Protein 2CG4 (pdb70)

Radius of gyration: 20.82 Å; Cα contacts (8 Å, |Δi|>4): 529; chains: 2; bounding box: 53×53×44 Å

B-factor: mean 41.3, std 14.58, range [14.36, 86.98]

Solvent-accessible surface area: 14890 Å² total

Organism: Escherichia coli (strain K12) (NCBI:txid83333)

Foldseek 3Di:
DDADVLLLLLCVVCVVPVVPQLCVSCVVVVHDSVVSVVSVVVCVVVCNDPDDDDDDDVVVVQQQKKKKKFFAFPDLVCLVVLVVQVVPDPQWPAKDCDPDDGRIITMGTHRDVVRVVCCCVPRNVVSPRTDDMDMGIDNDDPDDDDDSD/DDDDPLLLLLCLVCVVPVPPQLVVSCVVVVHDSVVSVVSVVVCVVVVVDVDRDDDDDVVVVQQQKKKKKFFAFPDLVCLVVLVVQCVVDPQWPDWDCDDPDGRIITMGTHRDVVRVVCCVVPRNVVRPGTPDMDMDIDNDDPDDDDDSD

Sequence (298 aa):
YLIDNLDRGILEALMGNARTAYAELAKQFGVSPETIHVRVEKMKQAGIITGARIDVSPKQLGYDVGCFIGIILKSAKDYPSALAKLESLDEVTEAYYTTGHYSIFIKVMCRSIDALQHVLINKIQTIDEIQSTETLIVLQNPIMRTIKPYLIDNLDRGILEALMGNARTAYAELAKQFGVSPETIHVRVEKMKQAGIITGARIDVSPKQLGYDVGCFIGIILKSAKDYPSALAKLESLDEVTEAYYTTGHYSIFIKVMCRSIDALQHVLINKIQTIDEIQSTETLIVLQNPIMRTIKP

Nearest PDB structures (foldseek):
  2cg4-assembly1_A  TM=1.006E+00  e=1.762E-28  Escherichia coli
  2w25-assembly1_B  TM=8.935E-01  e=1.076E-11  Mycobacterium tuberculosis H37Rv
  2w29-assembly1_B  TM=8.940E-01  e=2.162E-11  Mycobacterium tuberculosis H37Rv
  2vc1-assembly1_B  TM=8.934E-01  e=3.593E-11  Mycobacterium tuberculosis H37Rv
  2qz8-assembly1_B-2  TM=8.347E-01  e=1.905E-11  Mycobacterium tuberculosis H37Rv

GO terms:
  GO:0005515 protein binding (F,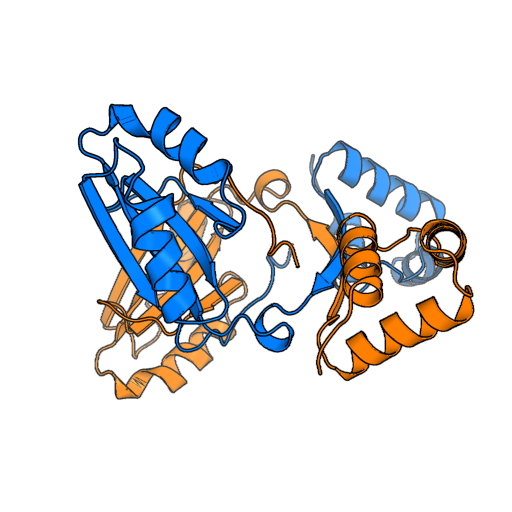 IPI)
  GO:0003700 DNA-binding transcription factor activity (F, IDA)
  GO:0043200 response to amino acid (P, IDA)
  GO:0045892 negative regulation of DNA-templated transcription (P, IDA)
  GO:0045893 positive regulation of DNA-templated transcription (P, IDA)
  GO:0042802 identical protein binding (F, IDA)

CATH classification: 1.10.10.10 (+1 more: 3.30.70.920)

Structure (mmCIF, N/CA/C/O backbone):
data_2CG4
#
_entry.id   2CG4
#
_cell.length_a   103.117
_cell.length_b   103.117
_cell.length_c   52.401
_cell.angle_alpha   90.00
_cell.angle_beta   90.00
_cell.angle_gamma   90.00
#
_symmetry.space_group_name_H-M   'P 4'
#
loop_
_entity.id
_entity.type
_entity.pdbx_description
1 polymer 'REGULATORY PROTEIN ASNC'
2 non-polymer ASPARAGINE
3 non-polymer 'MAGNESIUM ION'
4 water water
#
loop_
_atom_site.group_PDB
_atom_site.id
_atom_site.type_symbol
_atom_site.label_atom_id
_atom_site.label_alt_id
_atom_site.label_comp_id
_atom_site.label_asym_id
_atom_site.label_entity_id
_atom_site.label_seq_id
_atom_site.pdbx_PDB_ins_code
_atom_site.Cartn_x
_atom_site.Cartn_y
_atom_site.Cartn_z
_atom_site.occupancy
_atom_site.B_iso_or_equiv
_atom_site.auth_seq_id
_atom_site.auth_comp_id
_atom_site.auth_asym_id
_atom_site.auth_atom_id
_atom_site.pdbx_PDB_model_num
ATOM 1 N N . TYR A 1 4 ? 41.113 10.348 -2.514 1.00 78.90 4 TYR A N 1
ATOM 2 C CA . TYR A 1 4 ? 41.924 11.293 -1.695 1.00 78.77 4 TYR A CA 1
ATOM 3 C C . TYR A 1 4 ? 41.597 11.159 -0.209 1.00 78.16 4 TYR A C 1
ATOM 4 O O . TYR A 1 4 ? 40.449 11.339 0.203 1.00 78.01 4 TYR A O 1
ATOM 13 N N . LEU A 1 5 ? 42.613 10.840 0.589 1.00 77.43 5 LEU A N 1
ATOM 14 C CA . LEU A 1 5 ? 42.448 10.690 2.035 1.00 76.32 5 LEU A CA 1
ATOM 15 C C . LEU A 1 5 ? 42.688 12.014 2.763 1.00 75.19 5 LEU A C 1
ATOM 16 O O . LEU A 1 5 ? 43.182 12.973 2.174 1.00 75.64 5 LEU A O 1
ATOM 18 N N . ILE A 1 6 ? 42.343 12.059 4.047 1.00 73.86 6 ILE A N 1
ATOM 19 C CA . ILE A 1 6 ? 42.060 13.323 4.721 1.00 72.03 6 ILE A CA 1
ATOM 20 C C . ILE A 1 6 ? 42.609 13.361 6.151 1.00 71.13 6 ILE A C 1
ATOM 21 O O . ILE A 1 6 ? 42.186 12.591 7.013 1.00 70.84 6 ILE A O 1
ATOM 26 N N . ASP A 1 7 ? 43.563 14.259 6.386 1.00 70.24 7 ASP A N 1
ATOM 27 C CA . ASP A 1 7 ? 44.129 14.472 7.717 1.00 69.38 7 ASP A CA 1
ATOM 28 C C . ASP A 1 7 ? 43.066 15.036 8.652 1.00 68.22 7 ASP A C 1
ATOM 29 O O . ASP A 1 7 ? 41.960 15.347 8.220 1.00 68.00 7 ASP A O 1
ATOM 34 N N . ASN A 1 8 ? 43.402 15.180 9.929 1.00 66.69 8 ASN A N 1
ATOM 35 C CA . ASN A 1 8 ? 42.621 16.043 10.809 1.00 65.98 8 ASN A CA 1
ATOM 36 C C . ASN A 1 8 ? 42.907 17.529 10.587 1.00 64.62 8 ASN A C 1
ATOM 37 O O . ASN A 1 8 ? 42.179 18.392 11.083 1.00 65.00 8 ASN A O 1
ATOM 42 N N . LEU A 1 9 ? 43.962 17.823 9.834 1.00 62.38 9 LEU A N 1
ATOM 43 C CA . LEU A 1 9 ? 44.181 19.179 9.341 1.00 60.63 9 LEU A CA 1
ATOM 44 C C . LEU A 1 9 ? 43.141 19.532 8.287 1.00 59.44 9 LEU A C 1
ATOM 45 O O . LEU A 1 9 ? 42.569 20.620 8.303 1.00 59.09 9 LEU A O 1
ATOM 50 N N . ASP A 1 10 ? 42.914 18.600 7.368 1.00 58.07 10 ASP A N 1
ATOM 51 C CA . ASP A 1 10 ? 41.905 18.745 6.333 1.00 56.64 10 ASP A CA 1
ATOM 52 C C . ASP A 1 10 ? 40.505 18.957 6.913 1.00 55.88 10 ASP A C 1
ATOM 53 O O . ASP A 1 10 ? 39.766 19.828 6.462 1.00 55.25 10 ASP A O 1
ATOM 58 N N . ARG A 1 11 ? 40.153 18.162 7.918 1.00 55.22 11 ARG A N 1
ATOM 59 C CA . ARG A 1 11 ? 38.867 18.290 8.592 1.00 54.67 11 ARG A CA 1
ATOM 60 C C . ARG A 1 11 ? 38.736 19.630 9.305 1.00 54.15 11 ARG A C 1
ATOM 61 O O . ARG A 1 11 ? 37.679 20.263 9.265 1.00 55.25 11 ARG A O 1
ATOM 69 N N . GLY A 1 12 ? 39.808 20.057 9.963 1.00 53.08 12 GLY A N 1
ATOM 70 C CA . GLY A 1 12 ? 39.810 21.327 10.679 1.00 51.01 12 GLY A CA 1
ATOM 71 C C . GLY A 1 12 ? 39.575 22.497 9.745 1.00 49.41 12 GLY A C 1
ATOM 72 O O . GLY A 1 12 ? 38.839 23.432 10.070 1.00 50.06 12 GLY A O 1
ATOM 73 N N . ILE A 1 13 ? 40.203 22.441 8.579 1.00 48.19 13 ILE A N 1
ATOM 74 C CA . ILE A 1 13 ? 40.021 23.460 7.552 1.00 47.09 13 ILE A CA 1
ATOM 75 C C . ILE A 1 13 ? 38.585 23.473 7.045 1.00 46.72 13 ILE A C 1
ATOM 76 O O . ILE A 1 13 ? 37.986 24.540 6.899 1.00 46.68 13 ILE A O 1
ATOM 81 N N . LEU A 1 14 ? 38.038 22.284 6.795 1.00 46.36 14 LEU A N 1
ATOM 82 C CA . LEU A 1 14 ? 36.693 22.144 6.240 1.00 45.81 14 LEU A CA 1
ATOM 83 C C . LEU A 1 14 ? 35.617 22.654 7.196 1.00 45.32 14 LEU A C 1
ATOM 84 O O . LEU A 1 14 ? 34.747 23.412 6.796 1.00 44.88 14 LEU A O 1
ATOM 89 N N . GLU A 1 15 ? 35.684 22.249 8.459 1.00 46.29 15 GLU A N 1
ATOM 90 C CA . GLU A 1 15 ? 34.795 22.804 9.475 1.00 47.75 15 GLU A CA 1
ATOM 91 C C . GLU A 1 15 ? 34.829 24.338 9.495 1.00 48.09 15 GLU A C 1
ATOM 92 O O . GLU A 1 15 ? 33.787 24.997 9.419 1.00 48.84 15 GLU A O 1
ATOM 98 N N . ALA A 1 16 ? 36.031 24.898 9.592 1.00 47.30 16 ALA A N 1
ATOM 99 C CA . ALA A 1 16 ? 36.222 26.341 9.503 1.00 46.30 16 ALA A CA 1
ATOM 100 C C . ALA A 1 16 ? 35.559 26.990 8.279 1.00 46.04 16 ALA A C 1
ATOM 101 O O . ALA A 1 16 ? 34.793 27.943 8.434 1.00 46.59 16 ALA A O 1
ATOM 103 N N . LEU A 1 17 ? 35.860 26.490 7.078 1.00 44.51 17 LEU A N 1
ATOM 104 C CA . LEU A 1 17 ? 35.448 27.161 5.837 1.00 44.39 17 LEU A CA 1
ATOM 105 C C . LEU A 1 17 ? 34.030 26.775 5.435 1.00 45.37 17 LEU A C 1
ATOM 106 O O . LEU A 1 17 ? 33.461 27.321 4.478 1.00 44.99 17 LEU A O 1
ATOM 111 N N . MET A 1 18 ? 33.464 25.815 6.156 1.00 45.37 18 MET A N 1
ATOM 112 C CA . MET A 1 18 ? 32.104 25.401 5.894 1.00 46.18 18 MET A CA 1
ATOM 113 C C . MET A 1 18 ? 31.139 26.317 6.632 1.00 46.59 18 MET A C 1
ATOM 114 O O . MET A 1 18 ? 30.010 26.524 6.190 1.00 45.88 18 MET A O 1
ATOM 119 N N . GLY A 1 19 ? 31.610 26.878 7.746 1.00 48.01 19 GLY A N 1
ATOM 120 C CA . GLY A 1 19 ? 30.855 27.860 8.520 1.00 49.08 19 GLY A CA 1
ATOM 121 C C . GLY A 1 19 ? 31.040 29.281 8.015 1.00 50.40 19 GLY A C 1
ATOM 122 O O . GLY A 1 19 ? 30.139 30.114 8.141 1.00 51.35 19 GLY A O 1
ATOM 123 N N . ASN A 1 20 ? 32.206 29.562 7.440 1.00 50.70 20 ASN A N 1
ATOM 124 C CA . ASN A 1 20 ? 32.464 30.854 6.809 1.00 51.18 20 ASN A CA 1
ATOM 125 C C . ASN A 1 20 ? 33.589 30.741 5.784 1.00 51.78 20 ASN A C 1
ATOM 126 O O . ASN A 1 20 ? 34.740 30.477 6.139 1.00 51.94 20 ASN A O 1
ATOM 131 N N . ALA A 1 21 ? 33.246 30.939 4.515 1.00 52.18 21 ALA A N 1
ATOM 132 C CA . ALA A 1 21 ? 34.206 30.841 3.425 1.00 53.34 21 ALA A CA 1
ATOM 133 C C . ALA A 1 21 ? 35.316 31.883 3.542 1.00 54.95 21 ALA A C 1
ATOM 134 O O . ALA A 1 21 ? 36.371 31.747 2.921 1.00 55.49 21 ALA A O 1
ATOM 136 N N . ARG A 1 22 ? 35.074 32.920 4.338 1.00 56.54 22 ARG A N 1
ATOM 137 C CA . ARG A 1 22 ? 35.922 34.106 4.334 1.00 57.58 22 ARG A CA 1
ATOM 138 C C . ARG A 1 22 ? 36.833 34.183 5.556 1.00 58.27 22 ARG A C 1
ATOM 139 O O . ARG A 1 22 ? 37.605 35.132 5.703 1.00 58.70 22 ARG A O 1
ATOM 147 N N . THR A 1 23 ? 36.745 33.186 6.430 1.00 58.70 23 THR A N 1
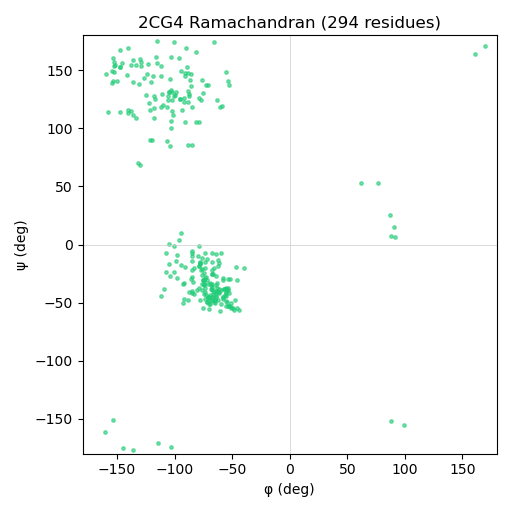ATOM 148 C CA . THR A 1 23 ? 37.715 33.037 7.507 1.00 60.24 23 THR A CA 1
ATOM 149 C C . THR A 1 23 ? 39.128 32.899 6.933 1.00 60.12 23 THR A C 1
ATOM 150 O O . THR A 1 23 ? 39.407 31.969 6.182 1.00 59.83 23 THR A O 1
ATOM 154 N N . ALA A 1 24 ? 40.006 33.839 7.280 1.00 60.73 24 ALA A N 1
ATOM 155 C CA . ALA A 1 24 ? 41.278 34.030 6.574 1.00 61.08 24 ALA A CA 1
ATOM 156 C C . ALA A 1 24 ? 42.281 32.906 6.840 1.00 61.54 24 ALA A C 1
ATOM 157 O O . ALA A 1 24 ? 42.442 32.459 7.981 1.00 60.79 24 ALA A O 1
ATOM 159 N N . TYR A 1 25 ? 42.959 32.469 5.778 1.00 62.28 25 TYR A N 1
ATOM 160 C CA . TYR A 1 25 ? 43.923 31.366 5.855 1.00 63.32 25 TYR A CA 1
ATOM 161 C C . TYR A 1 25 ? 44.973 31.599 6.933 1.00 64.55 25 TYR A C 1
ATOM 162 O O . TYR A 1 25 ? 45.502 30.647 7.511 1.00 64.61 25 TYR A O 1
ATOM 171 N N . ALA A 1 26 ? 45.269 32.871 7.192 1.00 66.57 26 ALA A N 1
ATOM 172 C CA . ALA A 1 26 ? 46.302 33.256 8.146 1.00 68.40 26 ALA A CA 1
ATOM 173 C C . ALA A 1 26 ? 45.815 33.134 9.586 1.00 70.19 26 ALA A C 1
ATOM 174 O O . ALA A 1 26 ? 46.620 33.119 10.519 1.00 70.47 26 ALA A O 1
ATOM 176 N N . GLU A 1 27 ? 44.497 33.046 9.760 1.00 72.35 27 GLU A N 1
ATOM 177 C CA . GLU A 1 27 ? 43.901 32.789 11.075 1.00 74.36 27 GLU A CA 1
ATOM 178 C C . GLU A 1 27 ? 43.867 31.292 11.397 1.00 74.79 27 GLU A C 1
ATOM 179 O O . GLU A 1 27 ? 43.973 30.890 12.559 1.00 74.85 27 GLU A O 1
ATOM 185 N N . LEU A 1 28 ? 43.714 30.474 10.362 1.00 75.57 28 LEU A N 1
ATOM 186 C CA . LEU A 1 28 ? 43.694 29.024 10.527 1.00 76.39 28 LEU A CA 1
ATOM 187 C C . LEU A 1 28 ? 45.107 28.474 10.750 1.00 77.04 28 LEU A C 1
ATOM 188 O O . LEU A 1 28 ? 45.303 27.505 11.494 1.00 76.60 28 LEU A O 1
ATOM 193 N N . ALA A 1 29 ? 46.085 29.106 10.104 1.00 77.81 29 ALA A N 1
ATOM 194 C CA . ALA A 1 29 ? 47.498 28.829 10.354 1.00 78.30 29 ALA A CA 1
ATOM 195 C C . ALA A 1 29 ? 47.846 29.002 11.829 1.00 78.64 29 ALA A C 1
ATOM 196 O O . ALA A 1 29 ? 48.401 28.097 12.453 1.00 78.78 29 ALA A O 1
ATOM 198 N N . LYS A 1 30 ? 47.510 30.166 12.379 1.00 79.21 30 LYS A N 1
ATOM 199 C CA . LYS A 1 30 ? 47.650 30.414 13.810 1.00 80.11 30 LYS A CA 1
ATOM 200 C C . LYS A 1 30 ? 46.937 29.345 14.638 1.00 80.11 30 LYS A C 1
ATOM 201 O O . LYS A 1 30 ? 47.428 28.932 15.689 1.00 80.13 30 LYS A O 1
ATOM 207 N N . GLN A 1 31 ? 45.783 28.895 14.153 1.00 80.11 31 GLN A N 1
ATOM 208 C CA . GLN A 1 31 ? 44.900 28.033 14.935 1.00 79.88 31 GLN A CA 1
ATOM 209 C C . GLN A 1 31 ? 45.358 26.574 14.951 1.00 79.29 31 GLN A C 1
ATOM 210 O O . GLN A 1 31 ? 45.242 25.891 15.969 1.00 79.11 31 GLN A O 1
ATOM 216 N N . PHE A 1 32 ? 45.877 26.097 13.824 1.00 79.08 32 PHE A N 1
ATOM 217 C CA . PHE A 1 32 ? 46.304 24.702 13.715 1.00 78.61 32 PHE A CA 1
ATOM 218 C C . PHE A 1 32 ? 47.819 24.538 13.855 1.00 77.60 32 PHE A C 1
ATOM 219 O O . PHE A 1 32 ? 48.335 23.420 13.814 1.00 77.58 32 PHE A O 1
ATOM 227 N N . GLY A 1 33 ? 48.523 25.654 14.026 1.00 76.05 33 GLY A N 1
ATOM 228 C CA . GLY A 1 33 ? 49.977 25.635 14.122 1.00 73.98 33 GLY A CA 1
ATOM 229 C C . GLY A 1 33 ? 50.620 25.096 12.859 1.00 72.65 33 GLY A C 1
ATOM 230 O O . GLY A 1 33 ? 51.425 24.167 12.912 1.00 72.82 33 GLY A O 1
ATOM 231 N N . VAL A 1 34 ? 50.246 25.674 11.720 1.00 70.93 34 VAL A N 1
ATOM 232 C CA . VAL A 1 34 ? 50.931 25.431 10.455 1.00 68.91 34 VAL A CA 1
ATOM 233 C C . VAL A 1 34 ? 51.115 26.755 9.729 1.00 67.74 34 VAL A C 1
ATOM 234 O O . VAL A 1 34 ? 50.767 27.806 10.257 1.00 67.20 34 VAL A O 1
ATOM 236 N N . SER A 1 35 ? 51.663 26.706 8.519 1.00 66.82 35 SER A N 1
ATOM 237 C CA . SER A 1 35 ? 51.902 27.918 7.741 1.00 65.66 35 SER A CA 1
ATOM 238 C C . SER A 1 35 ? 50.657 28.325 6.950 1.00 65.33 35 SER A C 1
ATOM 239 O O . SER A 1 35 ? 49.887 27.469 6.521 1.00 66.05 35 SER A O 1
ATOM 242 N N . PRO A 1 36 ? 50.451 29.640 6.760 1.00 64.48 36 PRO A N 1
ATOM 243 C CA . PRO A 1 36 ? 49.440 30.120 5.818 1.00 63.34 36 PRO A CA 1
ATOM 244 C C . PRO A 1 36 ? 49.486 29.400 4.470 1.00 61.53 36 PRO A C 1
ATOM 245 O O . PRO A 1 36 ? 48.507 29.427 3.718 1.00 61.80 36 PRO A O 1
ATOM 249 N N . GLU A 1 37 ? 50.614 28.760 4.175 1.00 59.37 37 GLU A N 1
ATOM 250 C CA . GLU A 1 37 ? 50.888 28.266 2.826 1.00 57.11 37 GLU A CA 1
ATOM 251 C C . GLU A 1 37 ? 50.435 26.819 2.630 1.00 55.63 37 GLU A C 1
ATOM 252 O O . GLU A 1 37 ? 50.029 26.436 1.529 1.00 54.26 37 GLU A O 1
ATOM 258 N N . THR A 1 38 ? 50.511 26.019 3.691 1.00 54.71 38 THR A N 1
ATOM 259 C CA . THR A 1 38 ? 50.015 24.642 3.643 1.00 54.83 38 THR A CA 1
ATOM 260 C C . THR A 1 38 ? 48.491 24.637 3.592 1.00 53.97 38 THR A C 1
ATOM 261 O O . THR A 1 38 ? 47.891 23.924 2.789 1.00 53.92 38 THR A O 1
ATOM 265 N N . ILE A 1 39 ? 47.880 25.451 4.448 1.00 52.76 39 ILE A N 1
ATOM 266 C CA . ILE A 1 39 ? 46.452 25.745 4.382 1.00 50.75 39 ILE A CA 1
ATOM 267 C C . ILE A 1 39 ? 45.982 26.107 2.974 1.00 50.12 39 ILE A C 1
ATOM 268 O O . ILE A 1 39 ? 44.976 25.590 2.493 1.00 50.04 39 ILE A O 1
ATOM 273 N N . HIS A 1 40 ? 46.707 26.991 2.306 1.00 48.92 40 HIS A N 1
ATOM 274 C CA . HIS A 1 40 ? 46.382 27.296 0.921 1.00 47.82 40 HIS A CA 1
ATOM 275 C C . HIS A 1 40 ? 46.402 26.025 0.063 1.00 47.95 40 HIS A C 1
ATOM 276 O O . HIS A 1 40 ? 45.570 25.846 -0.829 1.00 47.53 40 HIS A O 1
ATOM 283 N N . VAL A 1 41 ? 47.358 25.143 0.346 1.00 48.21 41 VAL A N 1
ATOM 284 C CA . VAL A 1 41 ? 47.643 24.008 -0.529 1.00 47.86 41 VAL A CA 1
ATOM 285 C C . VAL A 1 41 ? 46.709 22.835 -0.220 1.00 47.11 41 VAL A C 1
ATOM 286 O O . VAL A 1 41 ? 46.199 22.187 -1.126 1.00 47.12 41 VAL A O 1
ATOM 290 N N . ARG A 1 42 ? 46.481 22.585 1.064 1.00 47.03 42 ARG A N 1
ATOM 291 C CA . ARG A 1 42 ? 45.452 21.653 1.509 1.00 47.42 42 ARG A CA 1
ATOM 292 C C . ARG A 1 42 ? 44.110 21.921 0.830 1.00 47.67 42 ARG A C 1
ATOM 293 O O . ARG A 1 42 ? 43.526 21.021 0.226 1.00 48.84 42 ARG A O 1
ATOM 301 N N . VAL A 1 43 ? 43.628 23.157 0.942 1.00 47.40 43 VAL A N 1
ATOM 302 C CA . VAL A 1 43 ? 42.392 23.591 0.291 1.00 47.28 43 VAL A CA 1
ATOM 303 C C . VAL A 1 43 ? 42.414 23.307 -1.215 1.00 48.41 43 VAL A C 1
ATOM 304 O O . VAL A 1 43 ? 41.404 22.893 -1.797 1.00 48.82 43 VAL A O 1
ATOM 308 N N . GLU A 1 44 ? 43.572 23.520 -1.837 1.00 49.01 44 GLU A N 1
ATOM 309 C CA . GLU A 1 44 ? 43.711 23.388 -3.285 1.00 50.10 44 GLU A CA 1
ATOM 310 C C . GLU A 1 44 ? 43.717 21.928 -3.728 1.00 49.32 44 GLU A C 1
ATOM 311 O O . GLU A 1 44 ? 43.223 21.594 -4.804 1.00 49.30 44 GLU A O 1
ATOM 317 N N . LYS A 1 45 ? 44.294 21.063 -2.901 1.00 48.61 45 LYS A N 1
ATOM 318 C CA . LYS A 1 45 ? 44.235 19.628 -3.151 1.00 48.78 45 LYS A CA 1
ATOM 319 C C . LYS A 1 45 ? 42.790 19.126 -3.057 1.00 47.97 45 LYS A C 1
ATOM 320 O O . LYS A 1 45 ? 42.321 18.411 -3.941 1.00 48.34 45 LYS A O 1
ATOM 326 N N . MET A 1 46 ? 42.089 19.520 -1.994 1.00 47.08 46 MET A N 1
ATOM 327 C CA . MET A 1 46 ? 40.666 19.205 -1.830 1.00 45.77 46 MET A CA 1
ATOM 328 C C . MET A 1 46 ? 39.781 19.721 -2.968 1.00 45.53 46 MET A C 1
ATOM 329 O O . MET A 1 46 ? 38.771 19.107 -3.284 1.00 45.44 46 MET A O 1
ATOM 334 N N . LYS A 1 47 ? 40.160 20.831 -3.592 1.00 46.03 47 LYS A N 1
ATOM 335 C CA . LYS A 1 47 ? 39.448 21.293 -4.784 1.00 46.98 47 LYS A CA 1
ATOM 336 C C . LYS A 1 47 ? 39.640 20.365 -5.985 1.00 47.42 47 LYS A C 1
ATOM 337 O O . LYS A 1 47 ? 38.664 20.006 -6.646 1.00 48.50 47 LYS A O 1
ATOM 343 N N . GLN A 1 48 ? 40.884 19.975 -6.268 1.00 47.39 48 GLN A N 1
ATOM 344 C CA . GLN A 1 48 ? 41.159 19.029 -7.360 1.00 47.03 48 GLN A CA 1
ATOM 345 C C . GLN A 1 48 ? 40.651 17.609 -7.061 1.00 46.75 48 GLN A C 1
ATOM 346 O O . GLN A 1 48 ? 40.227 16.889 -7.973 1.00 46.77 48 GLN A O 1
ATOM 348 N N . ALA A 1 49 ? 40.687 17.217 -5.788 1.00 44.80 49 ALA A N 1
ATOM 349 C CA . ALA A 1 49 ? 40.002 16.009 -5.323 1.00 43.56 49 ALA A CA 1
ATOM 350 C C . ALA A 1 49 ? 38.498 16.032 -5.612 1.00 42.97 49 ALA A C 1
ATOM 351 O O . ALA A 1 49 ? 37.879 14.986 -5.792 1.00 43.48 49 ALA A O 1
ATOM 353 N N . GLY A 1 50 ? 37.915 17.225 -5.653 1.00 42.16 50 GLY A N 1
ATOM 354 C CA . GLY A 1 50 ? 36.481 17.367 -5.873 1.00 40.76 50 GLY A CA 1
ATOM 355 C C . GLY A 1 50 ? 35.704 17.403 -4.573 1.00 40.65 50 GLY A C 1
ATOM 356 O O . GLY A 1 50 ? 34.469 17.407 -4.583 1.00 41.15 50 GLY A O 1
ATOM 357 N N . ILE A 1 51 ? 36.430 17.430 -3.453 1.00 39.44 51 ILE A N 1
ATOM 358 C CA . ILE A 1 51 ? 35.823 17.487 -2.124 1.00 38.87 51 ILE A CA 1
ATOM 359 C C . ILE A 1 51 ? 35.175 18.852 -1.882 1.00 40.22 51 ILE A C 1
ATOM 360 O O . ILE A 1 51 ? 33.983 18.945 -1.551 1.00 39.93 51 ILE A O 1
ATOM 365 N N . ILE A 1 52 ? 35.980 19.902 -2.032 1.00 39.97 52 ILE A N 1
ATOM 366 C CA . ILE A 1 52 ? 35.498 21.273 -2.027 1.00 39.50 52 ILE A CA 1
ATOM 367 C C . ILE A 1 52 ? 35.032 21.638 -3.432 1.00 39.41 52 ILE A C 1
ATOM 368 O O . ILE A 1 52 ? 35.830 21.629 -4.367 1.00 37.60 52 ILE A O 1
ATOM 373 N N . THR A 1 53 ? 33.740 21.952 -3.572 1.00 40.10 53 THR A N 1
ATOM 374 C CA . THR A 1 53 ? 33.117 22.137 -4.887 1.00 41.44 53 THR A CA 1
ATOM 375 C C . THR A 1 53 ? 32.997 23.603 -5.297 1.00 42.18 53 THR A C 1
ATOM 376 O O . THR A 1 53 ? 32.729 23.910 -6.464 1.00 43.63 53 THR A O 1
ATOM 380 N N . GLY A 1 54 ? 33.188 24.503 -4.339 1.00 41.83 54 GLY A N 1
ATOM 381 C CA . GLY A 1 54 ? 32.994 25.927 -4.576 1.00 41.46 54 GLY A CA 1
ATOM 382 C C . GLY A 1 54 ? 32.818 26.694 -3.280 1.00 41.05 54 GLY A C 1
ATOM 383 O O . GLY A 1 54 ? 32.568 26.105 -2.228 1.00 39.86 54 GLY A O 1
ATOM 384 N N . ALA A 1 55 ? 32.965 28.013 -3.360 1.00 41.10 55 ALA A N 1
ATOM 385 C CA . ALA A 1 55 ? 32.483 28.912 -2.316 1.00 41.41 55 ALA A CA 1
ATOM 386 C C . ALA A 1 55 ? 31.309 29.712 -2.849 1.00 40.56 55 ALA A C 1
ATOM 387 O O . ALA A 1 55 ? 31.387 30.288 -3.931 1.00 40.74 55 ALA A O 1
ATOM 389 N N . ARG A 1 56 ? 30.215 29.728 -2.097 1.00 40.26 56 ARG A N 1
ATOM 390 C CA . ARG A 1 56 ? 28.975 30.353 -2.558 1.00 40.42 56 ARG A CA 1
ATOM 391 C C . ARG A 1 56 ? 28.213 30.937 -1.373 1.00 39.18 56 ARG A C 1
ATOM 392 O O . ARG A 1 56 ? 28.366 30.460 -0.254 1.00 38.71 56 ARG A O 1
ATOM 400 N N . ILE A 1 57 ? 27.404 31.970 -1.609 1.00 39.19 57 ILE A N 1
ATOM 401 C CA . ILE A 1 57 ? 26.447 32.394 -0.590 1.00 38.87 57 ILE A CA 1
ATOM 402 C C . ILE A 1 57 ? 25.328 31.374 -0.504 1.00 38.89 57 ILE A C 1
ATOM 403 O O . ILE A 1 57 ? 24.849 30.878 -1.533 1.00 37.84 57 ILE A O 1
ATOM 408 N N . ASP A 1 58 ? 24.938 31.051 0.730 1.00 39.13 58 ASP A N 1
ATOM 409 C CA . ASP A 1 58 ? 23.710 30.314 0.988 1.00 39.70 58 ASP A CA 1
ATOM 410 C C . ASP A 1 58 ? 22.501 31.239 1.086 1.00 39.61 58 ASP A C 1
ATOM 411 O O . ASP A 1 58 ? 22.547 32.297 1.720 1.00 39.62 58 ASP A O 1
ATOM 416 N N . VAL A 1 59 ? 21.417 30.812 0.456 1.00 40.03 59 VAL A N 1
ATOM 417 C CA . VAL A 1 59 ? 20.198 31.594 0.344 1.00 39.65 59 VAL A CA 1
ATOM 418 C C . VAL A 1 59 ? 19.074 30.867 1.090 1.00 39.25 59 VAL A C 1
ATOM 419 O O . VAL A 1 59 ? 19.185 29.675 1.370 1.00 40.18 59 VAL A O 1
ATOM 423 N N . SER A 1 60 ? 18.006 31.574 1.432 1.00 39.03 60 SER A N 1
ATOM 424 C CA . SER A 1 60 ? 16.862 30.934 2.083 1.00 39.41 60 SER A CA 1
ATOM 425 C C . SER A 1 60 ? 15.612 31.039 1.233 1.00 39.79 60 SER A C 1
ATOM 426 O O . SER A 1 60 ? 15.041 32.121 1.113 1.00 40.44 60 SER A O 1
ATOM 429 N N . PRO A 1 61 ? 15.173 29.908 0.650 1.00 39.96 61 PRO A N 1
ATOM 430 C CA . PRO A 1 61 ? 14.120 29.915 -0.364 1.00 40.23 61 PRO A CA 1
ATOM 431 C C . PRO A 1 61 ? 12.805 30.417 0.215 1.00 40.49 61 PRO A C 1
ATOM 432 O O . PRO A 1 61 ? 12.016 31.046 -0.489 1.00 39.93 61 PRO A O 1
ATOM 436 N N . LYS A 1 62 ? 12.588 30.123 1.493 1.00 40.90 62 LYS A N 1
ATOM 437 C CA . LYS A 1 62 ? 11.379 30.497 2.213 1.00 42.21 62 LYS A CA 1
ATOM 438 C C . LYS A 1 62 ? 11.234 32.016 2.319 1.00 43.01 62 LYS A C 1
ATOM 439 O O . LYS A 1 62 ? 10.150 32.568 2.086 1.00 43.32 62 LYS A O 1
ATOM 445 N N . GLN A 1 63 ? 12.331 32.685 2.666 1.00 43.25 63 GLN A N 1
ATOM 446 C CA . GLN A 1 63 ? 12.350 34.139 2.754 1.00 44.56 63 GLN A CA 1
ATOM 447 C C . GLN A 1 63 ? 12.345 34.785 1.369 1.00 44.06 63 GLN A C 1
ATOM 448 O O . GLN A 1 63 ? 12.208 36.008 1.239 1.00 43.99 63 GLN A O 1
ATOM 454 N N . LEU A 1 64 ? 12.478 33.952 0.340 1.00 43.45 64 LEU A N 1
ATOM 455 C CA . LEU A 1 64 ? 12.248 34.375 -1.038 1.00 42.19 64 LEU A CA 1
ATOM 456 C C . LEU A 1 64 ? 10.836 34.029 -1.500 1.00 42.03 64 LEU A C 1
ATOM 457 O O . LEU A 1 64 ? 10.479 34.245 -2.663 1.00 42.20 64 LEU A O 1
ATOM 462 N N . GLY A 1 65 ? 10.037 33.492 -0.582 1.00 41.71 65 GLY A N 1
ATOM 463 C CA . GLY A 1 65 ? 8.626 33.230 -0.844 1.00 41.98 65 GLY A CA 1
ATOM 464 C C . GLY A 1 65 ? 8.350 31.880 -1.487 1.00 42.30 65 GLY A C 1
ATOM 465 O O . GLY A 1 65 ? 7.343 31.704 -2.176 1.00 42.77 65 GLY A O 1
ATOM 466 N N . TYR A 1 66 ? 9.244 30.921 -1.268 1.00 41.95 66 TYR A N 1
ATOM 467 C CA . TYR A 1 66 ? 8.953 29.527 -1.593 1.00 41.31 66 TYR A CA 1
ATOM 468 C C . TYR A 1 66 ? 8.279 28.818 -0.418 1.00 41.59 66 TYR A C 1
ATOM 469 O O . TYR A 1 66 ? 8.934 28.185 0.409 1.00 41.57 66 TYR A O 1
ATOM 478 N N . ASP A 1 67 ? 6.959 28.946 -0.357 1.00 42.07 67 ASP A N 1
ATOM 479 C CA . ASP A 1 67 ? 6.165 28.459 0.766 1.00 42.46 67 ASP A CA 1
ATOM 480 C C . ASP A 1 67 ? 5.805 26.989 0.604 1.00 41.39 67 ASP A C 1
ATOM 481 O O . ASP A 1 67 ? 5.488 26.311 1.583 1.00 40.44 67 ASP A O 1
ATOM 486 N N . VAL A 1 68 ? 5.830 26.512 -0.640 1.00 40.89 68 VAL A N 1
ATOM 487 C CA . VAL A 1 68 ? 5.502 25.118 -0.931 1.00 40.32 68 VAL A CA 1
ATOM 488 C C . VAL A 1 68 ? 6.661 24.362 -1.586 1.00 39.57 68 VAL A C 1
ATOM 489 O O . VAL A 1 68 ? 6.798 24.332 -2.815 1.00 40.97 68 VAL A O 1
ATOM 493 N N . GLY A 1 69 ? 7.493 23.756 -0.754 1.00 37.51 69 GLY A N 1
ATOM 494 C CA . GLY A 1 69 ? 8.411 22.732 -1.219 1.00 36.26 69 GLY A CA 1
ATOM 495 C C . GLY A 1 69 ? 7.757 21.373 -1.141 1.00 34.98 69 GLY A C 1
ATOM 496 O O . GLY A 1 69 ? 6.861 21.137 -0.325 1.00 35.17 69 GLY A O 1
ATOM 497 N N . CYS A 1 70 ? 8.194 20.464 -1.992 1.00 33.55 70 CYS A N 1
ATOM 498 C CA . CYS A 1 70 ? 7.666 19.119 -1.925 1.00 31.84 70 CYS A CA 1
ATOM 499 C C . CYS A 1 70 ? 8.655 18.082 -2.453 1.00 29.90 70 CYS A C 1
ATOM 500 O O . CYS A 1 70 ? 9.605 18.418 -3.152 1.00 30.44 70 CYS A O 1
ATOM 503 N N . PHE A 1 71 ? 8.447 16.830 -2.066 1.00 28.09 71 PHE A N 1
ATOM 504 C CA . PHE A 1 71 ? 9.039 15.696 -2.748 1.00 26.58 71 PHE A CA 1
ATOM 505 C C . PHE A 1 71 ? 7.956 15.045 -3.582 1.00 26.57 71 PHE A C 1
ATOM 506 O O . PHE A 1 71 ? 6.798 14.990 -3.164 1.00 27.79 71 PHE A O 1
ATOM 514 N N . ILE A 1 72 ? 8.332 14.580 -4.770 1.00 23.87 72 ILE A N 1
ATOM 515 C CA . ILE A 1 72 ? 7.426 13.862 -5.643 1.00 21.80 72 ILE A CA 1
ATOM 516 C C . ILE A 1 72 ? 8.056 12.524 -5.979 1.00 21.61 72 ILE A C 1
ATOM 517 O O . ILE A 1 72 ? 9.223 12.461 -6.361 1.00 21.86 72 ILE A O 1
ATOM 522 N N . GLY A 1 73 ? 7.301 11.446 -5.790 1.00 21.19 73 GLY A N 1
ATOM 523 C CA . GLY A 1 73 ? 7.716 10.142 -6.285 1.00 20.33 73 GLY A CA 1
ATOM 524 C C . GLY A 1 73 ? 7.124 9.959 -7.666 1.00 21.06 73 GLY A C 1
ATOM 525 O O . GLY A 1 73 ? 5.926 10.114 -7.861 1.00 21.52 73 GLY A O 1
ATOM 526 N N . ILE A 1 74 ? 7.959 9.660 -8.641 1.00 23.04 74 ILE A N 1
ATOM 527 C CA . ILE A 1 74 ? 7.470 9.461 -10.000 1.00 24.71 74 ILE A CA 1
ATOM 528 C C . ILE A 1 74 ? 7.372 7.969 -10.289 1.00 26.32 74 ILE A C 1
ATOM 529 O O . ILE A 1 74 ? 8.321 7.229 -10.055 1.00 26.61 74 ILE A O 1
ATOM 534 N N . ILE A 1 75 ? 6.202 7.531 -10.750 1.00 27.58 75 ILE A N 1
ATOM 535 C CA . ILE A 1 75 ? 6.045 6.188 -11.278 1.00 29.49 75 ILE A CA 1
ATOM 536 C C . ILE A 1 75 ? 5.940 6.207 -12.811 1.00 29.96 75 ILE A C 1
ATOM 537 O O . ILE A 1 75 ? 5.089 6.891 -13.389 1.00 30.44 75 ILE A O 1
ATOM 542 N N . LEU A 1 76 ? 6.821 5.451 -13.453 1.00 30.06 76 LEU A N 1
ATOM 543 C CA . LEU A 1 76 ? 6.936 5.432 -14.898 1.00 29.29 76 LEU A CA 1
ATOM 544 C C . LEU A 1 76 ? 6.135 4.265 -15.456 1.00 30.31 76 LEU A C 1
ATOM 545 O O . LEU A 1 76 ? 5.832 3.313 -14.730 1.00 31.01 76 LEU A O 1
ATOM 550 N N . LYS A 1 77 ? 5.809 4.328 -16.748 1.00 30.04 77 LYS A N 1
ATOM 551 C CA . LYS A 1 77 ? 4.934 3.338 -17.352 1.00 30.75 77 LYS A CA 1
ATOM 552 C C . LYS A 1 77 ? 5.703 2.055 -17.500 1.00 30.58 77 LYS A C 1
ATOM 553 O O . LYS A 1 77 ? 5.135 0.962 -17.473 1.00 31.36 77 LYS A O 1
ATOM 559 N N . SER A 1 78 ? 7.011 2.205 -17.652 1.00 30.89 78 SER A N 1
ATOM 560 C CA . SER A 1 78 ? 7.922 1.080 -17.688 1.00 31.69 78 SER A CA 1
ATOM 561 C C . SER A 1 78 ? 9.301 1.561 -17.239 1.00 31.67 78 SER A C 1
ATOM 562 O O . SER A 1 78 ? 9.653 2.724 -17.427 1.00 31.95 78 SER A O 1
ATOM 565 N N . ALA A 1 79 ? 10.070 0.671 -16.623 1.00 33.26 79 ALA A N 1
ATOM 566 C CA . ALA A 1 79 ? 11.222 1.074 -15.809 1.00 33.31 79 ALA A CA 1
ATOM 567 C C . ALA A 1 79 ? 12.395 1.522 -16.656 1.00 34.07 79 ALA A C 1
ATOM 568 O O . ALA A 1 79 ? 13.189 2.371 -16.228 1.00 33.66 79 ALA A O 1
ATOM 570 N N . LYS A 1 80 ? 12.507 0.948 -17.855 1.00 35.60 80 LYS A N 1
ATOM 571 C CA . LYS A 1 80 ? 13.566 1.329 -18.798 1.00 37.90 80 LYS A CA 1
ATOM 572 C C . LYS A 1 80 ? 13.486 2.806 -19.175 1.00 37.92 80 LYS A C 1
ATOM 573 O O . LYS A 1 80 ? 14.378 3.333 -19.836 1.00 39.54 80 LYS A O 1
ATOM 579 N N . ASP A 1 81 ? 12.415 3.463 -18.738 1.00 38.19 81 ASP A N 1
ATOM 580 C CA . ASP A 1 81 ? 12.079 4.820 -19.163 1.00 38.56 81 ASP A CA 1
ATOM 581 C C . ASP A 1 81 ? 12.799 5.887 -18.341 1.00 37.44 81 ASP A C 1
ATOM 582 O O . ASP A 1 81 ? 12.690 7.076 -18.634 1.00 36.78 81 ASP A O 1
ATOM 587 N N . TYR A 1 82 ? 13.515 5.456 -17.304 1.00 37.46 82 TYR A N 1
ATOM 588 C CA . TYR A 1 82 ? 14.190 6.360 -16.370 1.00 37.17 82 TYR A CA 1
ATOM 589 C C . TYR A 1 82 ? 15.110 7.408 -17.015 1.00 37.55 82 TYR A C 1
ATOM 590 O O . TYR A 1 82 ? 14.981 8.603 -16.731 1.00 37.88 82 TYR A O 1
ATOM 599 N N . PRO A 1 83 ? 16.057 6.971 -17.870 1.00 37.96 83 PRO A N 1
ATOM 600 C CA . PRO A 1 83 ? 16.965 7.935 -18.504 1.00 36.97 83 PRO A CA 1
ATOM 601 C C . PRO A 1 83 ? 16.270 9.075 -19.266 1.00 36.75 83 PRO A C 1
ATOM 602 O O . PRO A 1 83 ? 16.730 10.218 -19.207 1.00 36.66 83 PRO A O 1
ATOM 606 N N . SER A 1 84 ? 15.173 8.788 -19.962 1.00 36.19 84 SER A N 1
ATOM 607 C CA . SER A 1 84 ? 14.520 9.835 -20.752 1.00 36.77 84 SER A CA 1
ATOM 608 C C . SER A 1 84 ? 13.581 10.718 -19.921 1.00 36.03 84 SER A C 1
ATOM 609 O O . SER A 1 84 ? 13.580 11.938 -20.064 1.00 36.04 84 SER A O 1
ATOM 612 N N . ALA A 1 85 ? 12.797 10.105 -19.042 1.00 36.05 85 ALA A N 1
ATOM 613 C CA . ALA A 1 85 ? 12.121 10.841 -17.967 1.00 35.11 85 ALA A CA 1
ATOM 614 C C . ALA A 1 85 ? 13.046 11.832 -17.255 1.00 33.83 85 ALA A C 1
ATOM 615 O O . ALA A 1 85 ? 12.731 13.016 -17.153 1.00 33.38 85 ALA A O 1
ATOM 617 N N . LEU A 1 86 ? 14.181 11.345 -16.764 1.00 32.25 86 LEU A N 1
ATOM 618 C CA . LEU A 1 86 ? 15.166 12.203 -16.101 1.00 31.65 86 LEU A CA 1
ATOM 619 C C . LEU A 1 86 ? 15.618 13.382 -16.969 1.00 31.69 86 LEU A C 1
ATOM 620 O O . LEU A 1 86 ? 15.710 14.511 -16.495 1.00 32.36 86 LEU A O 1
ATOM 625 N N . ALA A 1 87 ? 15.900 13.115 -18.240 1.00 32.47 87 ALA A N 1
ATOM 626 C CA . ALA A 1 87 ? 16.325 14.152 -19.182 1.00 31.33 87 ALA A CA 1
ATOM 627 C C . ALA A 1 87 ? 15.285 15.268 -19.365 1.00 31.80 87 ALA A C 1
ATOM 628 O O . ALA A 1 87 ? 15.639 16.442 -19.476 1.00 32.27 87 ALA A O 1
ATOM 630 N N . LYS A 1 88 ? 14.006 14.899 -19.401 1.00 31.74 88 LYS A N 1
ATOM 631 C CA . LYS A 1 88 ? 12.915 15.872 -19.419 1.00 31.92 88 LYS A CA 1
ATOM 632 C C . LYS A 1 88 ? 12.775 16.642 -18.102 1.00 32.59 88 LYS A C 1
ATOM 633 O O . LYS A 1 88 ? 12.461 17.837 -18.107 1.00 32.69 88 LYS A O 1
ATOM 639 N N . LEU A 1 89 ? 12.970 15.959 -16.976 1.00 32.69 89 LEU A N 1
ATOM 640 C CA . LEU A 1 89 ? 12.779 16.599 -15.677 1.00 32.10 89 LEU A CA 1
ATOM 641 C C . LEU A 1 89 ? 13.836 17.654 -15.472 1.00 32.73 89 LEU A C 1
ATOM 642 O O . LEU A 1 89 ? 13.548 18.723 -14.942 1.00 34.17 89 LEU A O 1
ATOM 647 N N . GLU A 1 90 ? 15.060 17.353 -15.900 1.00 33.45 90 GLU A N 1
ATOM 648 C CA . GLU A 1 90 ? 16.220 18.169 -15.557 1.00 34.41 90 GLU A CA 1
ATOM 649 C C . GLU A 1 90 ? 16.149 19.551 -16.211 1.00 34.44 90 GLU A C 1
ATOM 650 O O . GLU A 1 90 ? 16.708 20.514 -15.701 1.00 33.90 90 GLU A O 1
ATOM 656 N N . SER A 1 91 ? 15.432 19.643 -17.324 1.00 35.91 91 SER A N 1
ATOM 657 C CA . SER A 1 91 ? 15.159 20.934 -17.963 1.00 37.58 91 SER A CA 1
ATOM 658 C C . SER A 1 91 ? 14.303 21.884 -17.112 1.00 37.54 91 SER A C 1
ATOM 659 O O . SER A 1 91 ? 14.135 23.053 -17.464 1.00 38.80 91 SER A O 1
ATOM 662 N N . LEU A 1 92 ? 13.767 21.392 -16.002 1.00 36.55 92 LEU A N 1
ATOM 663 C CA . LEU A 1 92 ? 12.841 22.184 -15.199 1.00 36.20 92 LEU A CA 1
ATOM 664 C C . LEU A 1 92 ? 13.535 22.802 -13.996 1.00 36.49 92 LEU A C 1
ATOM 665 O O . LEU A 1 92 ? 14.198 22.105 -13.231 1.00 36.90 92 LEU A O 1
ATOM 670 N N . ASP A 1 93 ? 13.365 24.112 -13.829 1.00 37.02 93 ASP A N 1
ATOM 671 C CA . ASP A 1 93 ? 14.064 24.864 -12.790 1.00 37.58 93 ASP A CA 1
ATOM 672 C C . ASP A 1 93 ? 13.471 24.649 -11.398 1.00 36.02 93 ASP A C 1
ATOM 673 O O . ASP A 1 93 ? 14.131 24.897 -10.393 1.00 35.24 93 ASP A O 1
ATOM 678 N N . GLU A 1 94 ? 12.219 24.205 -11.351 1.00 34.48 94 GLU A N 1
ATOM 679 C CA . GLU A 1 94 ? 11.523 23.981 -10.087 1.00 33.03 94 GLU A CA 1
ATOM 680 C C . GLU A 1 94 ? 11.982 22.675 -9.425 1.00 31.50 94 GLU A C 1
ATOM 681 O O . GLU A 1 94 ? 11.859 22.499 -8.201 1.00 30.53 94 GLU A O 1
ATOM 687 N N . VAL A 1 95 ? 12.529 21.780 -10.249 1.00 29.51 95 VAL A N 1
ATOM 688 C CA . VAL A 1 95 ? 13.180 20.562 -9.781 1.00 26.64 95 VAL A CA 1
ATOM 689 C C . VAL A 1 95 ? 14.601 20.857 -9.338 1.00 26.98 95 VAL A C 1
ATOM 690 O O . VAL A 1 95 ? 15.483 21.043 -10.188 1.00 27.34 95 VAL A O 1
ATOM 694 N N . THR A 1 96 ? 14.824 20.872 -8.022 1.00 23.15 96 THR A N 1
ATOM 695 C CA . THR A 1 96 ? 16.124 21.153 -7.461 1.00 23.17 96 THR A CA 1
ATOM 696 C C . THR A 1 96 ? 16.967 19.901 -7.159 1.00 24.37 96 THR A C 1
ATOM 697 O O . THR A 1 96 ? 18.179 19.991 -6.963 1.00 24.12 96 THR A O 1
ATOM 701 N N . GLU A 1 97 ? 16.333 18.735 -7.094 1.00 23.31 97 GLU A N 1
ATOM 702 C CA . GLU A 1 97 ? 17.045 17.519 -6.712 1.00 21.53 97 GLU A CA 1
ATOM 703 C C . GLU A 1 97 ? 16.333 16.367 -7.357 1.00 20.26 97 GLU A C 1
ATOM 704 O O . GLU A 1 97 ? 15.148 16.462 -7.658 1.00 20.24 97 GLU A O 1
ATOM 710 N N . ALA A 1 98 ? 17.029 15.255 -7.537 1.00 19.23 98 ALA A N 1
ATOM 711 C CA . ALA A 1 98 ? 16.378 14.064 -8.050 1.00 19.35 98 ALA A CA 1
ATOM 712 C C . ALA A 1 98 ? 17.228 12.895 -7.677 1.00 21.26 98 ALA A C 1
ATOM 713 O O . ALA A 1 98 ? 18.459 13.001 -7.645 1.00 22.88 98 ALA A O 1
ATOM 715 N N . TYR A 1 99 ? 16.577 11.770 -7.421 1.00 21.15 99 TYR A N 1
ATOM 716 C CA . TYR A 1 99 ? 17.262 10.631 -6.876 1.00 23.67 99 TYR A CA 1
ATOM 717 C C . TYR A 1 99 ? 16.719 9.389 -7.523 1.00 25.65 99 TYR A C 1
ATOM 718 O O . TYR A 1 99 ? 15.527 9.300 -7.834 1.00 26.72 99 TYR A O 1
ATOM 727 N N . TYR A 1 100 ? 17.598 8.416 -7.703 1.00 26.71 100 TYR A N 1
ATOM 728 C CA . TYR A 1 100 ? 17.181 7.086 -8.098 1.00 26.88 100 TYR A CA 1
ATOM 729 C C . TYR A 1 100 ? 17.259 6.243 -6.851 1.00 25.59 100 TYR A C 1
ATOM 730 O O . TYR A 1 100 ? 18.354 5.922 -6.401 1.00 25.11 100 TYR A O 1
ATOM 739 N N . THR A 1 101 ? 16.106 5.906 -6.280 1.00 26.39 101 THR A N 1
ATOM 740 C CA . THR A 1 101 ? 16.069 5.310 -4.941 1.00 26.58 101 THR A CA 1
ATOM 741 C C . THR A 1 101 ? 15.531 3.876 -4.920 1.00 28.30 101 THR A C 1
ATOM 742 O O . THR A 1 101 ? 14.967 3.372 -5.896 1.00 28.46 101 THR A O 1
ATOM 746 N N . THR A 1 102 ? 15.462 2.951 -3.709 1.00 28.64 102 THR A N 1
ATOM 747 C CA . THR A 1 102 ? 14.801 1.698 -3.431 1.00 28.02 102 THR A CA 1
ATOM 748 C C . THR A 1 102 ? 13.354 2.025 -3.053 1.00 28.38 102 THR A C 1
ATOM 749 O O . THR A 1 102 ? 13.041 3.191 -2.831 1.00 28.14 102 THR A O 1
ATOM 753 N N . GLY A 1 103 ? 12.782 1.254 -3.062 1.00 28.94 103 GLY A N 1
ATOM 754 C CA . GLY A 1 103 ? 11.359 1.470 -2.754 1.00 28.71 103 GLY A CA 1
ATOM 755 C C . GLY A 1 103 ? 10.408 1.551 -3.938 1.00 30.45 103 GLY A C 1
ATOM 756 O O . GLY A 1 103 ? 10.700 1.018 -5.002 1.00 31.49 103 GLY A O 1
ATOM 757 N N . HIS A 1 104 ? 9.269 2.226 -3.759 1.00 31.72 104 HIS A N 1
ATOM 758 C CA . HIS A 1 104 ? 8.162 2.169 -4.729 1.00 33.51 104 HIS A CA 1
ATOM 759 C C . HIS A 1 104 ? 8.394 2.960 -6.018 1.00 32.35 104 HIS A C 1
ATOM 760 O O . HIS A 1 104 ? 7.918 2.569 -7.081 1.00 32.65 104 HIS A O 1
ATOM 767 N N . TYR A 1 105 ? 9.093 4.090 -5.908 1.00 30.74 105 TYR A N 1
ATOM 768 C CA . TYR A 1 105 ? 9.114 5.097 -6.959 1.00 26.72 105 TYR A CA 1
ATOM 769 C C . TYR A 1 105 ? 10.280 4.828 -7.909 1.00 27.06 105 TYR A C 1
ATOM 770 O O . TYR A 1 105 ? 11.325 4.336 -7.474 1.00 25.84 105 TYR A O 1
ATOM 779 N N . SER A 1 106 ? 10.100 5.158 -9.193 1.00 24.54 106 SER A N 1
ATOM 780 C CA . SER A 1 106 ? 11.202 5.157 -10.160 1.00 24.18 106 SER A CA 1
ATOM 781 C C . SER A 1 106 ? 12.190 6.317 -9.947 1.00 24.01 106 SER A C 1
ATOM 782 O O . SER A 1 106 ? 13.419 6.122 -9.912 1.00 20.95 106 SER A O 1
ATOM 785 N N . ILE A 1 107 ? 11.645 7.525 -9.832 1.00 24.02 107 ILE A N 1
ATOM 786 C CA . ILE A 1 107 ? 12.433 8.716 -9.508 1.00 24.30 107 ILE A CA 1
ATOM 787 C C . ILE A 1 107 ? 11.816 9.408 -8.297 1.00 24.68 107 ILE A C 1
ATOM 788 O O . ILE A 1 107 ? 10.595 9.419 -8.140 1.00 25.24 107 ILE A O 1
ATOM 793 N N . PHE A 1 108 ? 12.660 9.953 -7.430 1.00 23.08 108 PHE A N 1
ATOM 794 C CA . PHE A 1 108 ? 12.202 10.739 -6.299 1.00 23.49 108 PHE A CA 1
ATOM 795 C C . PHE A 1 108 ? 12.847 12.125 -6.429 1.00 23.60 108 PHE A C 1
ATOM 796 O O . PHE A 1 108 ? 14.065 12.236 -6.500 1.00 25.51 108 PHE A O 1
ATOM 804 N N . ILE A 1 109 ? 12.034 13.170 -6.494 1.00 22.67 109 ILE A N 1
ATOM 805 C CA . ILE A 1 109 ? 12.524 14.504 -6.799 1.00 22.09 109 ILE A CA 1
ATOM 806 C C . ILE A 1 109 ? 12.022 15.485 -5.760 1.00 23.25 109 ILE A C 1
ATOM 807 O O . ILE A 1 109 ? 10.993 15.261 -5.138 1.00 22.62 109 ILE A O 1
ATOM 812 N N . LYS A 1 110 ? 12.775 16.565 -5.573 1.00 24.75 110 LYS A N 1
ATOM 813 C CA . LYS A 1 110 ? 12.292 17.740 -4.861 1.00 26.04 110 LYS A CA 1
ATOM 814 C C . LYS A 1 110 ? 11.916 18.826 -5.848 1.00 27.64 110 LYS A C 1
ATOM 815 O O . LYS A 1 110 ? 12.688 19.124 -6.759 1.00 27.82 110 LYS A O 1
ATOM 821 N N . VAL A 1 111 ? 10.725 19.402 -5.688 1.00 29.05 111 VAL A N 1
ATOM 822 C CA . VAL A 1 111 ? 10.423 20.647 -6.368 1.00 30.71 111 VAL A CA 1
ATOM 823 C C . VAL A 1 111 ? 10.078 21.754 -5.387 1.00 32.02 111 VAL A C 1
ATOM 824 O O . VAL A 1 111 ? 9.410 21.527 -4.382 1.00 32.57 111 VAL A O 1
ATOM 828 N N . MET A 1 112 ? 10.585 22.946 -5.687 1.00 33.36 112 MET A N 1
ATOM 829 C CA . MET A 1 112 ? 10.441 24.121 -4.840 1.00 33.47 112 MET A CA 1
ATOM 830 C C . MET A 1 112 ? 9.540 25.126 -5.533 1.00 33.87 112 MET A C 1
ATOM 831 O O . MET A 1 112 ? 9.854 25.591 -6.631 1.00 34.14 112 MET A O 1
ATOM 836 N N . CYS A 1 113 ? 8.413 25.446 -4.906 1.00 35.09 113 CYS A N 1
ATOM 837 C CA . CYS A 1 113 ? 7.408 26.314 -5.528 1.00 36.36 113 CYS A CA 1
ATOM 838 C C . CYS A 1 113 ? 6.977 27.451 -4.609 1.00 36.52 113 CYS A C 1
ATOM 839 O O . CYS A 1 113 ? 7.139 27.378 -3.395 1.00 37.42 113 CYS A O 1
ATOM 842 N N . ARG A 1 114 ? 6.414 28.500 -5.192 1.00 38.06 114 ARG A N 1
ATOM 843 C CA . ARG A 1 114 ? 5.965 29.651 -4.418 1.00 39.12 114 ARG A CA 1
ATOM 844 C C . ARG A 1 114 ? 4.605 29.453 -3.746 1.00 38.88 114 ARG A C 1
ATOM 845 O O . ARG A 1 114 ? 4.405 29.880 -2.601 1.00 38.58 114 ARG A O 1
ATOM 853 N N . SER A 1 115 ? 3.678 28.803 -4.448 1.00 38.32 115 SER A N 1
ATOM 854 C CA . SER A 1 115 ? 2.327 28.594 -3.919 1.00 37.99 115 SER A CA 1
ATOM 855 C C . SER A 1 115 ? 1.746 27.273 -4.404 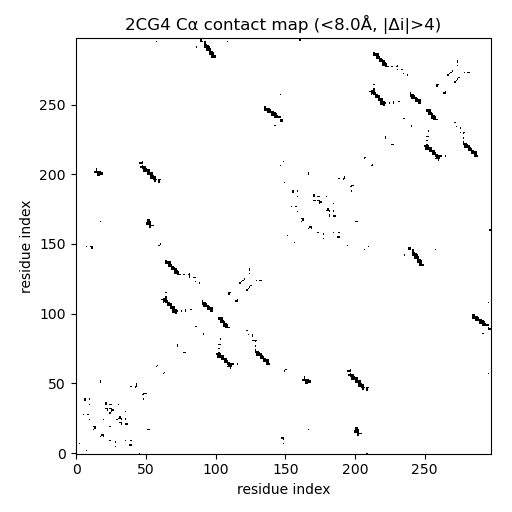1.00 38.25 115 SER A C 1
ATOM 856 O O . SER A 1 115 ? 2.276 26.665 -5.337 1.00 38.00 115 SER A O 1
ATOM 859 N N . ILE A 1 116 ? 0.645 26.831 -3.797 1.00 38.79 116 ILE A N 1
ATOM 860 C CA . ILE A 1 116 ? -0.006 25.623 -4.294 1.00 39.37 116 ILE A CA 1
ATOM 861 C C . ILE A 1 116 ? -0.621 25.841 -5.678 1.00 38.65 116 ILE A C 1
ATOM 862 O O . ILE A 1 116 ? -0.816 24.891 -6.422 1.00 38.04 116 ILE A O 1
ATOM 867 N N . ASP A 1 117 ? -0.901 27.091 -6.035 1.00 38.79 117 ASP A N 1
ATOM 868 C CA . ASP A 1 117 ? -1.342 27.390 -7.395 1.00 40.01 117 ASP A CA 1
ATOM 869 C C . ASP A 1 117 ? -0.229 27.160 -8.416 1.00 38.51 117 ASP A C 1
ATOM 870 O O . ASP A 1 117 ? -0.454 26.530 -9.444 1.00 39.15 117 ASP A O 1
ATOM 875 N N . ALA A 1 118 ? 0.962 27.686 -8.119 1.00 37.43 118 ALA A N 1
ATOM 876 C CA . ALA A 1 118 ? 2.201 27.357 -8.830 1.00 35.58 118 ALA A CA 1
ATOM 877 C C . ALA A 1 118 ? 2.504 25.857 -8.905 1.00 34.53 118 ALA A C 1
ATOM 878 O O . ALA A 1 118 ? 2.746 25.330 -9.989 1.00 35.72 118 ALA A O 1
ATOM 880 N N . LEU A 1 119 ? 2.503 25.173 -7.762 1.00 33.74 119 LEU A N 1
ATOM 881 C CA . LEU A 1 119 ? 2.742 23.719 -7.743 1.00 33.03 119 LEU A CA 1
ATOM 882 C C . LEU A 1 119 ? 1.786 22.954 -8.646 1.00 32.28 119 LEU A C 1
ATOM 883 O O . LEU A 1 119 ? 2.185 22.009 -9.309 1.00 33.73 119 LEU A O 1
ATOM 888 N N . GLN A 1 120 ? 0.522 23.359 -8.648 1.00 31.98 120 GLN A N 1
ATOM 889 C CA . GLN A 1 120 ? -0.494 22.743 -9.478 1.00 32.87 120 GLN A CA 1
ATOM 890 C C . GLN A 1 120 ? -0.187 22.913 -10.971 1.00 33.60 120 GLN A C 1
ATOM 891 O O . GLN A 1 120 ? -0.380 21.987 -11.751 1.00 34.41 120 GLN A O 1
ATOM 897 N N . HIS A 1 121 ? 0.293 24.095 -11.358 1.00 34.87 121 HIS A N 1
ATOM 898 C CA . HIS A 1 121 ? 0.647 24.380 -12.753 1.00 36.54 121 HIS A CA 1
ATOM 899 C C . HIS A 1 121 ? 1.846 23.549 -13.218 1.00 35.66 121 HIS A C 1
ATOM 900 O O . HIS A 1 121 ? 1.824 22.985 -14.311 1.00 36.20 121 HIS A O 1
ATOM 907 N N . VAL A 1 122 ? 2.882 23.471 -12.386 1.00 34.52 122 VAL A N 1
ATOM 908 C CA . VAL A 1 122 ? 4.041 22.609 -12.669 1.00 34.50 122 VAL A CA 1
ATOM 909 C C . VAL A 1 122 ? 3.686 21.116 -12.790 1.00 33.95 122 VAL A C 1
ATOM 910 O O . VAL A 1 122 ? 3.963 20.499 -13.818 1.00 33.92 122 VAL A O 1
ATOM 914 N N . LEU A 1 123 ? 3.075 20.537 -11.756 1.00 33.15 123 LEU A N 1
ATOM 915 C CA . LEU A 1 123 ? 2.600 19.147 -11.840 1.00 32.47 123 LEU A CA 1
ATOM 916 C C . LEU A 1 123 ? 1.896 18.842 -13.157 1.00 32.37 123 LEU A C 1
ATOM 917 O O . LEU A 1 123 ? 2.284 17.921 -13.878 1.00 31.92 123 LEU A O 1
ATOM 922 N N . ILE A 1 124 ? 0.855 19.617 -13.455 1.00 32.50 124 ILE A N 1
ATOM 923 C CA . ILE A 1 124 ? -0.047 19.312 -14.556 1.00 32.17 124 ILE A CA 1
ATOM 924 C C . ILE A 1 124 ? 0.616 19.587 -15.902 1.00 33.02 124 ILE A C 1
ATOM 925 O O . ILE A 1 124 ? 0.539 18.776 -16.819 1.00 33.56 124 ILE A O 1
ATOM 930 N N . ASN A 1 125 ? 1.307 20.719 -15.999 1.00 34.66 125 ASN A N 1
ATOM 931 C CA . ASN A 1 125 ? 1.737 21.242 -17.288 1.00 34.62 125 ASN A CA 1
ATOM 932 C C . ASN A 1 125 ? 3.198 20.973 -17.631 1.00 34.59 125 ASN A C 1
ATOM 933 O O . ASN A 1 125 ? 3.558 20.954 -18.810 1.00 34.51 125 ASN A O 1
ATOM 938 N N . LYS A 1 126 ? 4.031 20.758 -16.615 1.00 33.59 126 LYS A N 1
ATOM 939 C CA . LYS A 1 126 ? 5.454 20.520 -16.853 1.00 33.25 126 LYS A CA 1
ATOM 940 C C . LYS A 1 126 ? 5.898 19.097 -16.528 1.00 32.94 126 LYS A C 1
ATOM 941 O O . LYS A 1 126 ? 6.645 18.484 -17.298 1.00 34.36 126 LYS A O 1
ATOM 947 N N . ILE A 1 127 ? 5.448 18.571 -15.393 1.00 30.98 127 ILE A N 1
ATOM 948 C CA . ILE A 1 127 ? 5.897 17.256 -14.933 1.00 28.10 127 ILE A CA 1
ATOM 949 C C . ILE A 1 127 ? 5.027 16.133 -15.506 1.00 28.48 127 ILE A C 1
ATOM 950 O O . ILE A 1 127 ? 5.534 15.135 -16.019 1.00 27.60 127 ILE A O 1
ATOM 955 N N . GLN A 1 128 ? 3.714 16.308 -15.415 1.00 28.27 128 GLN A N 1
ATOM 956 C CA . GLN A 1 128 ? 2.755 15.261 -15.749 1.00 28.41 128 GLN A CA 1
ATOM 957 C C . GLN A 1 128 ? 2.575 15.119 -17.260 1.00 29.88 128 GLN A C 1
ATOM 958 O O . GLN A 1 128 ? 2.014 14.122 -17.749 1.00 29.10 128 GLN A O 1
ATOM 964 N N . THR A 1 129 ? 3.019 16.136 -17.992 1.00 30.02 129 THR A N 1
ATOM 965 C CA . THR A 1 129 ? 2.978 16.095 -19.447 1.00 32.16 129 THR A CA 1
ATOM 966 C C . THR A 1 129 ? 4.132 15.254 -19.964 1.00 33.24 129 THR A C 1
ATOM 967 O O . THR A 1 129 ? 4.097 14.812 -21.102 1.00 35.52 129 THR A O 1
ATOM 971 N N . ILE A 1 130 ? 5.149 15.029 -19.128 1.00 32.98 130 ILE A N 1
ATOM 972 C CA . ILE A 1 130 ? 6.241 14.129 -19.488 1.00 31.99 130 ILE A CA 1
ATOM 973 C C . ILE A 1 130 ? 5.690 12.728 -19.739 1.00 34.65 130 ILE A C 1
ATOM 974 O O . ILE A 1 130 ? 5.130 12.082 -18.841 1.00 34.65 130 ILE A O 1
ATOM 979 N N . ASP A 1 131 ? 5.872 12.265 -20.970 1.00 34.77 131 ASP A N 1
ATOM 980 C CA . ASP A 1 131 ? 5.048 11.216 -21.549 1.00 34.45 131 ASP A CA 1
ATOM 981 C C . ASP A 1 131 ? 5.318 9.827 -20.961 1.00 33.19 131 ASP A C 1
ATOM 982 O O . ASP A 1 131 ? 4.425 8.985 -20.939 1.00 32.23 131 ASP A O 1
ATOM 987 N N . GLU A 1 132 ? 6.544 9.599 -20.486 1.00 33.31 132 GLU A N 1
ATOM 988 C CA . GLU A 1 132 ? 6.922 8.366 -19.766 1.00 33.33 132 GLU A CA 1
ATOM 989 C C . GLU A 1 132 ? 6.270 8.188 -18.383 1.00 33.33 132 GLU A C 1
ATOM 990 O O . GLU A 1 132 ? 6.423 7.143 -17.752 1.00 33.95 132 GLU A O 1
ATOM 996 N N . ILE A 1 133 ? 5.566 9.204 -17.903 1.00 33.11 133 ILE A N 1
ATOM 997 C CA . ILE A 1 133 ? 5.123 9.225 -16.511 1.00 32.99 133 ILE A CA 1
ATOM 998 C C . ILE A 1 133 ? 3.693 8.698 -16.409 1.00 33.54 133 ILE A C 1
ATOM 999 O O . ILE A 1 133 ? 2.785 9.179 -17.098 1.00 33.83 133 ILE A O 1
ATOM 1004 N N . GLN A 1 134 ? 3.498 7.689 -15.567 1.00 33.47 134 GLN A N 1
ATOM 1005 C CA . GLN A 1 134 ? 2.171 7.123 -15.375 1.00 34.30 134 GLN A CA 1
ATOM 1006 C C . GLN A 1 134 ? 1.461 7.805 -14.212 1.00 33.60 134 GLN A C 1
ATOM 1007 O O . GLN A 1 134 ? 0.300 8.198 -14.334 1.00 34.63 134 GLN A O 1
ATOM 1013 N N . SER A 1 135 ? 2.163 7.960 -13.092 1.00 32.73 135 SER A N 1
ATOM 1014 C CA . SER A 1 135 ? 1.613 8.702 -11.952 1.00 30.82 135 SER A CA 1
ATOM 1015 C C . SER A 1 135 ? 2.683 9.466 -11.187 1.00 28.05 135 SER A C 1
ATOM 1016 O O . SER A 1 135 ? 3.864 9.129 -11.250 1.00 27.27 135 SER A O 1
ATOM 1019 N N . THR A 1 136 ? 2.256 10.512 -10.486 1.00 25.91 136 THR A N 1
ATOM 1020 C CA . THR A 1 136 ? 3.068 11.136 -9.458 1.00 25.36 136 THR A CA 1
ATOM 1021 C C . THR A 1 136 ? 2.426 10.981 -8.081 1.00 25.25 136 THR A C 1
ATOM 1022 O O . THR A 1 136 ? 1.222 10.787 -7.972 1.00 27.16 136 THR A O 1
ATOM 1026 N N . GLU A 1 137 ? 3.232 11.051 -7.034 1.00 25.79 137 GLU A N 1
ATOM 1027 C CA . GLU A 1 137 ? 2.721 11.170 -5.655 1.00 24.66 137 GLU A CA 1
ATOM 1028 C C . GLU A 1 137 ? 3.551 12.215 -4.957 1.00 23.52 137 GLU A C 1
ATOM 1029 O O . GLU A 1 137 ? 4.740 12.000 -4.735 1.00 23.46 137 GLU A O 1
ATOM 1035 N N . THR A 1 138 ? 2.956 13.359 -4.641 1.00 23.17 138 THR A N 1
ATOM 1036 C CA . THR A 1 138 ? 3.747 14.435 -4.081 1.00 24.92 138 THR A CA 1
ATOM 1037 C C . THR A 1 138 ? 3.509 14.600 -2.558 1.00 25.22 138 THR A C 1
ATOM 1038 O O . THR A 1 138 ? 2.359 14.592 -2.100 1.00 23.76 138 THR A O 1
ATOM 1042 N N . LEU A 1 139 ? 4.611 14.687 -1.800 1.00 25.08 139 LEU A N 1
ATOM 1043 C CA . LEU A 1 139 ? 4.602 14.841 -0.325 1.00 25.72 139 LEU A CA 1
ATOM 1044 C C . LEU A 1 139 ? 4.911 16.289 0.087 1.00 26.08 139 LEU A C 1
ATOM 1045 O O . LEU A 1 139 ? 6.066 16.706 0.105 1.00 25.83 139 LEU A O 1
ATOM 1050 N N . ILE A 1 140 ? 3.879 17.052 0.422 1.00 25.89 140 ILE A N 1
ATOM 1051 C CA . ILE A 1 140 ? 4.045 18.470 0.653 1.00 24.47 140 ILE A CA 1
ATOM 1052 C C . ILE A 1 140 ? 4.712 18.708 2.000 1.00 26.69 140 ILE A C 1
ATOM 1053 O O . ILE A 1 140 ? 4.312 18.129 3.025 1.00 27.07 140 ILE A O 1
ATOM 1058 N N . VAL A 1 141 ? 5.757 19.538 1.991 1.00 27.11 141 VAL A N 1
ATOM 1059 C CA . VAL A 1 141 ? 6.458 19.890 3.216 1.00 26.02 141 VAL A CA 1
ATOM 1060 C C . VAL A 1 141 ? 5.659 20.949 3.951 1.00 28.64 141 VAL A C 1
ATOM 1061 O O . VAL A 1 141 ? 5.305 21.997 3.394 1.00 28.49 141 VAL A O 1
ATOM 1065 N N . LEU A 1 142 ? 5.360 20.661 5.212 1.00 30.62 142 LEU A N 1
ATOM 1066 C CA . LEU A 1 142 ? 4.548 21.549 6.015 1.00 30.04 142 LEU A CA 1
ATOM 1067 C C . LEU A 1 142 ? 5.460 22.213 7.019 1.00 29.94 142 LEU A C 1
ATOM 1068 O O . LEU A 1 142 ? 5.189 23.311 7.493 1.00 31.52 142 LEU A O 1
ATOM 1073 N N . GLN A 1 143 ? 6.573 21.546 7.294 1.00 29.00 143 GLN A N 1
ATOM 1074 C CA . GLN A 1 143 ? 7.575 22.018 8.231 1.00 28.73 143 GLN A CA 1
ATOM 1075 C C . GLN A 1 143 ? 8.903 21.385 7.812 1.00 28.50 143 GLN A C 1
ATOM 1076 O O . GLN A 1 143 ? 8.942 20.215 7.429 1.00 27.57 143 GLN A O 1
ATOM 1082 N N . ASN A 1 144 ? 9.982 22.164 7.865 1.00 29.02 144 ASN A N 1
ATOM 1083 C CA . ASN A 1 144 ? 11.328 21.675 7.571 1.00 28.07 144 ASN A CA 1
ATOM 1084 C C . ASN A 1 144 ? 12.340 22.049 8.644 1.00 27.90 144 ASN A C 1
ATOM 1085 O O . ASN A 1 144 ? 13.238 22.841 8.380 1.00 28.98 144 ASN A O 1
ATOM 1090 N N . PRO A 1 145 ? 12.210 21.467 9.852 1.00 27.36 145 PRO A N 1
ATOM 1091 C CA . PRO A 1 145 ? 12.908 21.909 11.064 1.00 27.18 145 PRO A CA 1
ATOM 1092 C C . PRO A 1 145 ? 14.437 21.713 11.054 1.00 28.99 145 PRO A C 1
ATOM 1093 O O . PRO A 1 145 ? 15.168 22.558 11.585 1.00 30.59 145 PRO A O 1
ATOM 1097 N N . ILE A 1 146 ? 14.911 20.601 10.493 1.00 28.02 146 ILE A N 1
ATOM 1098 C CA . ILE A 1 146 ? 16.347 20.351 10.351 1.00 25.18 146 ILE A CA 1
ATOM 1099 C C . ILE A 1 146 ? 16.759 20.513 8.883 1.00 26.81 146 ILE A C 1
ATOM 1100 O O . ILE A 1 146 ? 16.269 19.815 8.003 1.00 23.83 146 ILE A O 1
ATOM 1105 N N . MET A 1 147 ? 17.643 21.465 8.623 1.00 29.40 147 MET A N 1
ATOM 1106 C CA . MET A 1 147 ? 18.393 21.458 7.390 1.00 32.99 147 MET A CA 1
ATOM 1107 C C . MET A 1 147 ? 19.840 21.824 7.663 1.00 33.74 147 MET A C 1
ATOM 1108 O O . MET A 1 147 ? 20.150 22.939 8.091 1.00 33.67 147 MET A O 1
ATOM 1113 N N . ARG A 1 148 ? 20.720 20.860 7.427 1.00 33.61 148 ARG A N 1
ATOM 1114 C CA . ARG A 1 148 ? 22.136 21.068 7.617 1.00 33.23 148 ARG A CA 1
ATOM 1115 C C . ARG A 1 148 ? 22.923 20.143 6.705 1.00 34.21 148 ARG A C 1
ATOM 1116 O O . ARG A 1 148 ? 22.451 19.739 5.640 1.00 32.67 148 ARG A O 1
ATOM 1124 N N . THR A 1 149 ? 24.117 19.792 7.164 1.00 36.08 149 THR A N 1
ATOM 1125 C CA . THR A 1 149 ? 25.206 19.355 6.316 1.00 37.31 149 THR A CA 1
ATOM 1126 C C . THR A 1 149 ? 25.801 18.102 6.961 1.00 37.64 149 THR A C 1
ATOM 1127 O O . THR A 1 149 ? 25.675 17.911 8.171 1.00 37.62 149 THR A O 1
ATOM 1131 N N . ILE A 1 150 ? 26.433 17.240 6.171 1.00 38.95 150 ILE A N 1
ATOM 1132 C CA . ILE A 1 150 ? 27.389 16.284 6.739 1.00 40.51 150 ILE A CA 1
ATOM 1133 C C . ILE A 1 150 ? 28.450 17.001 7.566 1.00 41.37 150 ILE A C 1
ATOM 1134 O O . ILE A 1 150 ? 28.912 18.074 7.197 1.00 41.10 150 ILE A O 1
ATOM 1139 N N . LYS A 1 151 ? 28.827 16.411 8.692 1.00 44.16 151 LYS A N 1
ATOM 1140 C CA . LYS A 1 151 ? 29.883 16.974 9.527 1.00 46.75 151 LYS A CA 1
ATOM 1141 C C . LYS A 1 151 ? 31.176 16.150 9.405 1.00 48.76 151 LYS A C 1
ATOM 1142 O O . LYS A 1 151 ? 31.394 15.214 10.176 1.00 49.08 151 LYS A O 1
ATOM 1144 N N . PRO A 1 152 ? 32.041 16.505 8.434 1.00 50.64 152 PRO A N 1
ATOM 1145 C CA . PRO A 1 152 ? 33.077 15.603 7.912 1.00 51.83 152 PRO A CA 1
ATOM 1146 C C . PRO A 1 152 ? 34.038 15.096 8.995 1.00 52.98 152 PRO A C 1
ATOM 1147 O O . PRO A 1 152 ? 34.612 15.895 9.741 1.00 53.35 152 PRO A O 1
ATOM 1151 N N . TYR B 1 4 ? 9.992 40.945 2.700 1.00 74.76 4 TYR B N 1
ATOM 1152 C CA . TYR B 1 4 ? 11.019 41.789 2.024 1.00 74.49 4 TYR B CA 1
ATOM 1153 C C . TYR B 1 4 ? 11.127 41.432 0.544 1.00 73.83 4 TYR B C 1
ATOM 1154 O O . TYR B 1 4 ? 11.696 40.400 0.180 1.00 74.07 4 TYR B O 1
ATOM 1163 N N . LEU B 1 5 ? 10.571 42.292 -0.304 1.00 72.96 5 LEU B N 1
ATOM 1164 C CA . LEU B 1 5 ? 10.483 42.013 -1.734 1.00 71.57 5 LEU B CA 1
ATOM 1165 C C . LEU B 1 5 ? 11.735 42.493 -2.468 1.00 70.22 5 LEU B C 1
ATOM 1166 O O . LEU B 1 5 ? 12.348 43.488 -2.081 1.00 69.99 5 LEU B O 1
ATOM 1168 N N . ILE B 1 6 ? 12.105 41.777 -3.526 1.00 68.69 6 ILE B N 1
ATOM 1169 C CA . ILE B 1 6 ? 13.383 41.989 -4.205 1.00 66.96 6 ILE B CA 1
ATOM 1170 C C . ILE B 1 6 ? 13.168 42.401 -5.656 1.00 66.21 6 ILE B C 1
ATOM 1171 O O . ILE B 1 6 ? 12.233 41.938 -6.307 1.00 66.66 6 ILE B O 1
ATOM 1176 N N . ASP B 1 7 ? 14.033 43.272 -6.159 1.00 65.29 7 ASP B N 1
ATOM 1177 C CA . ASP B 1 7 ? 13.959 43.698 -7.554 1.00 64.48 7 ASP B CA 1
ATOM 1178 C C . ASP B 1 7 ? 15.033 43.001 -8.377 1.00 63.80 7 ASP B C 1
ATOM 1179 O O . ASP B 1 7 ? 15.730 42.129 -7.869 1.00 63.73 7 ASP B O 1
ATOM 1184 N N . ASN B 1 8 ? 15.168 43.386 -9.644 1.00 63.01 8 ASN B N 1
ATOM 1185 C CA . ASN B 1 8 ? 16.051 42.672 -10.562 1.00 62.44 8 ASN B CA 1
ATOM 1186 C C . ASN B 1 8 ? 17.541 42.911 -10.315 1.00 61.70 8 ASN B C 1
ATOM 1187 O O . ASN B 1 8 ? 18.388 42.168 -10.819 1.00 62.19 8 ASN B O 1
ATOM 1192 N N . LEU B 1 9 ? 17.857 43.942 -9.537 1.00 59.79 9 LEU B N 1
ATOM 1193 C CA . LEU B 1 9 ? 19.214 44.120 -9.033 1.00 58.06 9 LEU B CA 1
ATOM 1194 C C . LEU B 1 9 ? 19.512 43.117 -7.926 1.00 56.94 9 LEU B C 1
ATOM 1195 O O . LEU B 1 9 ? 20.606 42.566 -7.860 1.00 56.18 9 LEU B O 1
ATOM 1200 N N . ASP B 1 10 ? 18.536 42.903 -7.051 1.00 56.05 10 ASP B N 1
ATOM 1201 C CA . ASP B 1 10 ? 18.667 41.939 -5.967 1.00 55.73 10 ASP B CA 1
ATOM 1202 C C . ASP B 1 10 ? 18.888 40.524 -6.505 1.00 55.23 10 ASP B C 1
ATOM 1203 O O . ASP B 1 10 ? 19.706 39.778 -5.976 1.00 54.70 10 ASP B O 1
ATOM 1208 N N . ARG B 1 11 ? 18.161 40.170 -7.562 1.00 54.80 11 ARG B N 1
ATOM 1209 C CA . ARG B 1 11 ? 18.324 38.877 -8.221 1.00 54.55 11 ARG B CA 1
ATOM 1210 C C . ARG B 1 11 ? 19.671 38.760 -8.919 1.00 54.19 11 ARG B C 1
ATOM 1211 O O . ARG B 1 11 ? 20.345 37.732 -8.815 1.00 55.54 11 ARG B O 1
ATOM 1219 N N . GLY B 1 12 ? 20.054 39.808 -9.642 1.00 52.78 12 GLY B N 1
ATOM 1220 C CA . GLY B 1 12 ? 21.338 39.831 -10.332 1.00 50.81 12 GLY B CA 1
ATOM 1221 C C . GLY B 1 12 ? 22.485 39.591 -9.374 1.00 49.57 12 GLY B C 1
ATOM 1222 O O . GLY B 1 12 ? 23.410 38.834 -9.668 1.00 49.95 12 GLY B O 1
ATOM 1223 N N . ILE B 1 13 ? 22.416 40.237 -8.215 1.00 48.62 13 ILE B N 1
ATOM 1224 C CA . ILE B 1 13 ? 23.405 40.044 -7.160 1.00 47.27 13 ILE B CA 1
ATOM 1225 C C . ILE B 1 13 ? 23.405 38.599 -6.674 1.00 46.83 13 ILE B C 1
ATOM 1226 O O . ILE B 1 13 ? 24.461 37.975 -6.570 1.00 47.75 13 ILE B O 1
ATOM 1231 N N . LEU B 1 14 ? 22.219 38.066 -6.397 1.00 45.85 14 LEU B N 1
ATOM 1232 C CA . LEU B 1 14 ? 22.085 36.701 -5.890 1.00 45.16 14 LEU B CA 1
ATOM 1233 C C . LEU B 1 14 ? 22.652 35.665 -6.858 1.00 44.65 14 LEU B C 1
ATOM 1234 O O . LEU B 1 14 ? 23.466 34.838 -6.470 1.00 44.16 14 LEU B O 1
ATOM 1239 N N . GLU B 1 15 ? 22.229 35.729 -8.117 1.00 45.31 15 GLU B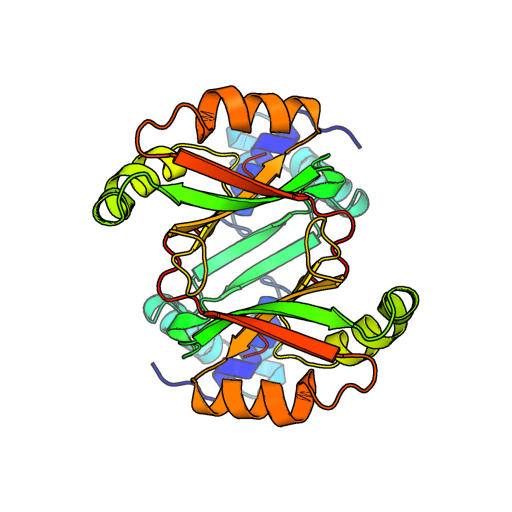 N 1
ATOM 1240 C CA . GLU B 1 15 ? 22.716 34.821 -9.150 1.00 46.23 15 GLU B CA 1
ATOM 1241 C C . GLU B 1 15 ? 24.243 34.788 -9.227 1.00 46.57 15 GLU B C 1
ATOM 1242 O O . GLU B 1 15 ? 24.845 33.720 -9.381 1.00 47.67 15 GLU B O 1
ATOM 1248 N N . ALA B 1 16 ? 24.862 35.959 -9.114 1.00 45.79 16 ALA B N 1
ATOM 1249 C CA . ALA B 1 16 ? 26.315 36.079 -9.122 1.00 44.27 16 ALA B CA 1
ATOM 1250 C C . ALA B 1 16 ? 26.985 35.435 -7.909 1.00 43.58 16 ALA B C 1
ATOM 1251 O O . ALA B 1 16 ? 27.951 34.682 -8.058 1.00 44.17 16 ALA B O 1
ATOM 1253 N N . LEU B 1 17 ? 26.493 35.745 -6.713 1.00 41.91 17 LEU B N 1
ATOM 1254 C CA . LEU B 1 17 ? 27.177 35.336 -5.483 1.00 41.76 17 LEU B CA 1
ATOM 1255 C C . LEU B 1 17 ? 26.789 33.917 -5.070 1.00 42.74 17 LEU B C 1
ATOM 1256 O O . LEU B 1 17 ? 27.374 33.333 -4.152 1.00 42.08 17 LEU B O 1
ATOM 1261 N N . MET B 1 18 ? 25.783 33.370 -5.743 1.00 43.18 18 MET B N 1
ATOM 1262 C CA . MET B 1 18 ? 25.407 31.988 -5.523 1.00 44.16 18 MET B CA 1
ATOM 1263 C C . MET B 1 18 ? 26.299 31.072 -6.349 1.00 44.93 18 MET B C 1
ATOM 1264 O O . MET B 1 18 ? 26.434 29.892 -6.040 1.00 45.34 18 MET B O 1
ATOM 1269 N N . GLY B 1 19 ? 26.917 31.636 -7.387 1.00 46.49 19 GLY B N 1
ATOM 1270 C CA . GLY B 1 19 ? 27.911 30.929 -8.195 1.00 47.56 19 GLY B CA 1
ATOM 1271 C C . GLY B 1 19 ? 29.318 31.057 -7.637 1.00 48.99 19 GLY B C 1
ATOM 1272 O O . GLY B 1 19 ? 30.084 30.090 -7.626 1.00 49.53 19 GLY B O 1
ATOM 1273 N N . ASN B 1 20 ? 29.665 32.252 -7.169 1.00 49.76 20 ASN B N 1
ATOM 1274 C CA . ASN B 1 20 ? 30.933 32.470 -6.484 1.00 50.46 20 ASN B CA 1
ATOM 1275 C C . ASN B 1 20 ? 30.794 33.540 -5.403 1.00 51.48 20 ASN B C 1
ATOM 1276 O O . ASN B 1 20 ? 30.545 34.707 -5.704 1.00 51.26 20 ASN B O 1
ATOM 1281 N N . ALA B 1 21 ? 30.953 33.136 -4.146 1.00 52.56 21 ALA B N 1
ATOM 1282 C CA . ALA B 1 21 ? 30.806 34.053 -3.022 1.00 54.36 21 ALA B CA 1
ATOM 1283 C C . ALA B 1 21 ? 31.828 35.180 -3.099 1.00 56.41 21 ALA B C 1
ATOM 1284 O O . ALA B 1 21 ? 31.690 36.200 -2.423 1.00 57.34 21 ALA B O 1
ATOM 1286 N N . ARG B 1 22 ? 32.850 34.987 -3.927 1.00 58.39 22 ARG B N 1
ATOM 1287 C CA . ARG B 1 22 ? 34.076 35.769 -3.837 1.00 59.88 22 ARG B CA 1
ATOM 1288 C C . ARG B 1 22 ? 34.210 36.782 -4.971 1.00 60.62 22 ARG B C 1
ATOM 1289 O O . ARG B 1 22 ? 35.127 37.609 -4.962 1.00 61.18 22 ARG B O 1
ATOM 1297 N N . THR B 1 23 ? 33.306 36.723 -5.944 1.00 61.18 23 THR B N 1
ATOM 1298 C CA . THR B 1 23 ? 33.291 37.735 -6.994 1.00 62.15 23 THR B CA 1
ATOM 1299 C C . THR B 1 23 ? 33.194 39.136 -6.388 1.00 62.23 23 THR B C 1
ATOM 1300 O O . THR B 1 23 ? 32.603 39.326 -5.322 1.00 62.07 23 THR B O 1
ATOM 1304 N N . ALA B 1 24 ? 33.798 40.106 -7.066 1.00 62.27 24 ALA B N 1
ATOM 1305 C CA . ALA B 1 24 ? 34.070 41.403 -6.460 1.00 62.49 24 ALA B CA 1
ATOM 1306 C C . ALA B 1 24 ? 32.879 42.341 -6.622 1.00 62.58 24 ALA B C 1
ATOM 1307 O O . ALA B 1 24 ? 32.377 42.533 -7.735 1.00 62.00 24 ALA B O 1
ATOM 1309 N N . TYR B 1 25 ? 32.429 42.917 -5.505 1.00 62.99 25 TYR B N 1
ATOM 1310 C CA . TYR B 1 25 ? 31.361 43.922 -5.521 1.00 63.43 25 TYR B CA 1
ATOM 1311 C C . TYR B 1 25 ? 31.603 44.952 -6.618 1.00 64.22 25 TYR B C 1
ATOM 1312 O O . TYR B 1 25 ? 30.659 45.501 -7.182 1.00 64.27 25 TYR B O 1
ATOM 1321 N N . ALA B 1 26 ? 32.877 45.199 -6.913 1.00 65.74 26 ALA B N 1
ATOM 1322 C CA . ALA B 1 26 ? 33.276 46.227 -7.863 1.00 67.28 26 ALA B CA 1
ATOM 1323 C C . ALA B 1 26 ? 33.008 45.816 -9.310 1.00 68.56 26 ALA B C 1
ATOM 1324 O O . ALA B 1 26 ? 32.746 46.667 -10.159 1.00 68.83 26 ALA B O 1
ATOM 1326 N N . GLU B 1 27 ? 33.070 44.514 -9.587 1.00 70.15 27 GLU B N 1
ATOM 1327 C CA . GLU B 1 27 ? 32.715 43.996 -10.914 1.00 71.74 27 GLU B CA 1
ATOM 1328 C C . GLU B 1 27 ? 31.203 44.016 -11.149 1.00 71.75 27 GLU B C 1
ATOM 1329 O O . GLU B 1 27 ? 30.735 44.292 -12.257 1.00 71.52 27 GLU B O 1
ATOM 1335 N N . LEU B 1 28 ? 30.446 43.713 -10.100 1.00 72.10 28 LEU B N 1
ATOM 1336 C CA . LEU B 1 28 ? 28.991 43.714 -10.187 1.00 72.47 28 LEU B CA 1
ATOM 1337 C C . LEU B 1 28 ? 28.454 45.132 -10.397 1.00 73.12 28 LEU B C 1
ATOM 1338 O O . LEU B 1 28 ? 27.480 45.338 -11.128 1.00 72.93 28 LEU B O 1
ATOM 1343 N N . ALA B 1 29 ? 29.104 46.103 -9.758 1.00 73.96 29 ALA B N 1
ATOM 1344 C CA . ALA B 1 29 ? 28.794 47.517 -9.962 1.00 74.37 29 ALA B CA 1
ATOM 1345 C C . ALA B 1 29 ? 28.946 47.918 -11.427 1.00 74.81 29 ALA B C 1
ATOM 1346 O O . ALA B 1 29 ? 28.070 48.574 -11.992 1.00 74.91 29 ALA B O 1
ATOM 1348 N N . LYS B 1 30 ? 30.057 47.514 -12.036 1.00 75.69 30 LYS B N 1
ATOM 1349 C CA . LYS B 1 30 ? 30.286 47.735 -13.462 1.00 76.90 30 LYS B CA 1
ATOM 1350 C C . LYS B 1 30 ? 29.272 46.978 -14.320 1.00 77.29 30 LYS B C 1
ATOM 1351 O O . LYS B 1 30 ? 28.855 47.460 -15.374 1.00 77.40 30 LYS B O 1
ATOM 1357 N N . GLN B 1 31 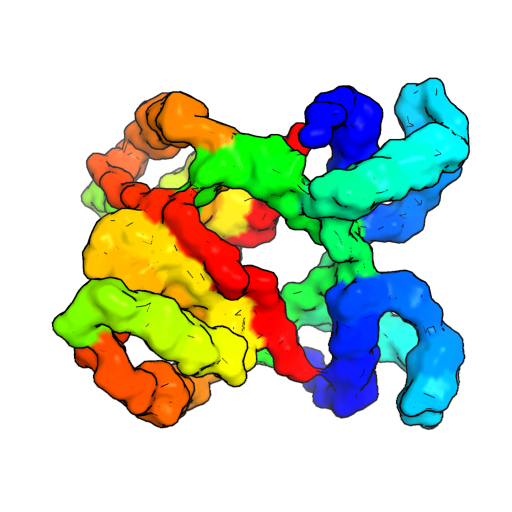? 28.874 45.797 -13.851 1.00 77.83 31 GLN B N 1
ATOM 1358 C CA . GLN B 1 31 ? 28.020 44.891 -14.617 1.00 77.94 31 GLN B CA 1
ATOM 1359 C C . GLN B 1 31 ? 26.585 45.402 -14.748 1.00 77.69 31 GLN B C 1
ATOM 1360 O O . GLN B 1 31 ? 25.998 45.357 -15.832 1.00 77.61 31 GLN B O 1
ATOM 1366 N N . PHE B 1 32 ? 26.022 45.879 -13.641 1.00 77.47 32 PHE B N 1
ATOM 1367 C CA . PHE B 1 32 ? 24.626 46.318 -13.615 1.00 77.14 32 PHE B CA 1
ATOM 1368 C C . PHE B 1 32 ? 24.490 47.832 -13.767 1.00 76.48 32 PHE B C 1
ATOM 1369 O O . PHE B 1 32 ? 23.384 48.350 -13.929 1.00 76.47 32 PHE B O 1
ATOM 1377 N N . GLY B 1 33 ? 25.619 48.535 -13.720 1.00 75.59 33 GLY B N 1
ATOM 1378 C CA . GLY B 1 33 ? 25.634 49.983 -13.898 1.00 73.94 33 GLY B CA 1
ATOM 1379 C C . GLY B 1 33 ? 25.167 50.710 -12.654 1.00 72.86 33 GLY B C 1
ATOM 1380 O O . GLY B 1 33 ? 24.260 51.542 -12.715 1.00 72.96 33 GLY B O 1
ATOM 1381 N N . VAL B 1 34 ? 25.787 50.388 -11.522 1.00 71.49 34 VAL B N 1
ATOM 1382 C CA . VAL B 1 34 ? 25.453 51.003 -10.240 1.00 69.79 34 VAL B CA 1
ATOM 1383 C C . VAL B 1 34 ? 26.704 51.163 -9.381 1.00 68.75 34 VAL B C 1
ATOM 1384 O O . VAL B 1 34 ? 27.813 50.877 -9.825 1.00 68.43 34 VAL B O 1
ATOM 1386 N N . SER B 1 35 ? 26.518 51.618 -8.148 1.00 67.87 35 SER B N 1
ATOM 1387 C CA . SER B 1 35 ? 27.630 52.000 -7.284 1.00 66.71 35 SER B CA 1
ATOM 1388 C C . SER B 1 35 ? 28.154 50.812 -6.469 1.00 66.47 35 SER B C 1
ATOM 1389 O O . SER B 1 35 ? 27.369 50.080 -5.868 1.00 67.16 35 SER B O 1
ATOM 1392 N N . PRO B 1 36 ? 29.486 50.614 -6.448 1.00 65.73 36 PRO B N 1
ATOM 1393 C CA . PRO B 1 36 ? 30.113 49.648 -5.547 1.00 64.72 36 PRO B CA 1
ATOM 1394 C C . PRO B 1 36 ? 29.482 49.623 -4.155 1.00 63.54 36 PRO B C 1
ATOM 1395 O O . PRO B 1 36 ? 29.632 48.641 -3.421 1.00 63.87 36 PRO B O 1
ATOM 1399 N N . GLU B 1 37 ? 28.779 50.696 -3.806 1.00 61.73 37 GLU B N 1
ATOM 1400 C CA . GLU B 1 37 ? 28.281 50.889 -2.447 1.00 60.20 37 GLU B CA 1
ATOM 1401 C C . GLU B 1 37 ? 26.818 50.460 -2.301 1.00 58.94 37 GLU B C 1
ATOM 1402 O O . GLU B 1 37 ? 26.389 50.065 -1.216 1.00 57.91 37 GLU B O 1
ATOM 1408 N N . THR B 1 38 ? 26.056 50.546 -3.390 1.00 58.21 38 THR B N 1
ATOM 1409 C CA . THR B 1 38 ? 24.668 50.077 -3.389 1.00 58.29 38 THR B CA 1
ATOM 1410 C C . THR B 1 38 ? 24.635 48.553 -3.352 1.00 57.39 38 THR B C 1
ATOM 1411 O O . THR B 1 38 ? 23.719 47.953 -2.794 1.00 57.49 38 THR B O 1
ATOM 1415 N N . ILE B 1 39 ? 25.655 47.938 -3.941 1.00 56.15 39 ILE B N 1
ATOM 1416 C CA . ILE B 1 39 ? 25.809 46.492 -3.908 1.00 54.45 39 ILE B CA 1
ATOM 1417 C C . ILE B 1 39 ? 26.152 45.994 -2.510 1.00 53.79 39 ILE B C 1
ATOM 1418 O O . ILE B 1 39 ? 25.589 45.008 -2.035 1.00 54.33 39 ILE B O 1
ATOM 1423 N N . HIS B 1 40 ? 27.060 46.681 -1.835 1.00 52.72 40 HIS B N 1
ATOM 1424 C CA . HIS B 1 40 ? 27.340 46.337 -0.449 1.00 51.64 40 HIS B CA 1
ATOM 1425 C C . HIS B 1 40 ? 26.061 46.403 0.383 1.00 51.56 40 HIS B C 1
ATOM 1426 O O . HIS B 1 40 ? 25.833 45.565 1.263 1.00 51.94 40 HIS B O 1
ATOM 1433 N N . VAL B 1 41 ? 25.225 47.396 0.094 1.00 51.18 41 VAL B N 1
ATOM 1434 C CA . VAL B 1 41 ? 24.051 47.680 0.922 1.00 50.03 41 VAL B CA 1
ATOM 1435 C C . VAL B 1 41 ? 22.913 46.697 0.641 1.00 48.64 41 VAL B C 1
ATOM 1436 O O . VAL B 1 41 ? 22.332 46.132 1.565 1.00 48.52 41 VAL B O 1
ATOM 1440 N N . ARG B 1 42 ? 22.615 46.488 -0.636 1.00 48.01 42 ARG B N 1
ATOM 1441 C CA . ARG B 1 42 ? 21.639 45.488 -1.056 1.00 48.11 42 ARG B CA 1
ATOM 1442 C C . ARG B 1 42 ? 21.899 44.108 -0.439 1.00 48.17 42 ARG B C 1
ATOM 1443 O O . ARG B 1 42 ? 20.989 43.494 0.114 1.00 49.26 42 ARG B O 1
ATOM 1451 N N . VAL B 1 43 ? 23.141 43.633 -0.546 1.00 47.97 43 VAL B N 1
ATOM 1452 C CA . VAL B 1 43 ? 23.591 42.402 0.112 1.00 47.63 43 VAL B CA 1
ATOM 1453 C C . VAL B 1 43 ? 23.340 42.412 1.627 1.00 48.54 43 VAL B C 1
ATOM 1454 O O . VAL B 1 43 ? 22.961 41.390 2.211 1.00 48.85 43 VAL B O 1
ATOM 1458 N N . GLU B 1 44 ? 23.545 43.564 2.256 1.00 48.74 44 GLU B N 1
ATOM 1459 C CA . GLU B 1 44 ? 23.433 43.675 3.708 1.00 50.34 44 GLU B CA 1
ATOM 1460 C C . GLU B 1 44 ? 21.977 43.684 4.166 1.00 49.67 44 GLU B C 1
ATOM 1461 O O . GLU B 1 44 ? 21.660 43.232 5.270 1.00 49.36 44 GLU B O 1
ATOM 1467 N N . LYS B 1 45 ? 21.097 44.209 3.318 1.00 48.62 45 LYS B N 1
ATOM 1468 C CA . LYS B 1 45 ? 19.661 44.160 3.586 1.00 48.45 45 LYS B CA 1
ATOM 1469 C C . LYS B 1 45 ? 19.127 42.732 3.459 1.00 48.04 45 LYS B C 1
ATOM 1470 O O . LYS B 1 45 ? 18.461 42.230 4.368 1.00 48.59 45 LYS B O 1
ATOM 1476 N N . MET B 1 46 ? 19.431 42.082 2.334 1.00 46.82 46 MET B N 1
ATOM 1477 C CA . MET B 1 46 ? 19.149 40.652 2.163 1.00 45.04 46 MET B CA 1
ATOM 1478 C C . MET B 1 46 ? 19.688 39.790 3.305 1.00 44.37 46 MET B C 1
ATOM 1479 O O . MET B 1 46 ? 19.107 38.763 3.633 1.00 44.33 46 MET B O 1
ATOM 1484 N N . LYS B 1 47 ? 20.779 40.217 3.927 1.00 44.68 47 LYS B N 1
ATOM 1485 C CA . LYS B 1 47 ? 21.261 39.535 5.123 1.00 45.56 47 LYS B CA 1
ATOM 1486 C C . LYS B 1 47 ? 20.344 39.735 6.335 1.00 46.15 47 LYS B C 1
ATOM 1487 O O . LYS B 1 47 ? 19.942 38.763 6.975 1.00 47.12 47 LYS B O 1
ATOM 1493 N N . GLN B 1 48 ? 20.002 40.983 6.647 1.00 46.85 48 GLN B N 1
ATOM 1494 C CA . GLN B 1 48 ? 19.057 41.264 7.738 1.00 46.78 48 GLN B CA 1
ATOM 1495 C C . GLN B 1 48 ? 17.635 40.766 7.432 1.00 46.51 48 GLN B C 1
ATOM 1496 O O . GLN B 1 48 ? 16.858 40.479 8.346 1.00 47.22 48 GLN B O 1
ATOM 1498 N N . ALA B 1 49 ? 17.307 40.653 6.146 1.00 45.31 49 ALA B N 1
ATOM 1499 C CA . ALA B 1 49 ? 16.071 40.000 5.710 1.00 43.70 49 ALA B CA 1
ATOM 1500 C C . ALA B 1 49 ? 16.075 38.496 5.991 1.00 43.07 49 ALA B C 1
ATOM 1501 O O . ALA B 1 49 ? 15.020 37.883 6.130 1.00 43.25 49 ALA B O 1
ATOM 1503 N N . GLY B 1 50 ? 17.263 37.904 6.067 1.00 42.64 50 GLY B N 1
ATOM 1504 C CA . GLY B 1 50 ? 17.389 36.459 6.223 1.00 40.99 50 GLY B CA 1
ATOM 1505 C C . GLY B 1 50 ? 17.404 35.715 4.898 1.00 41.04 50 GLY B C 1
ATOM 1506 O O . GLY B 1 50 ? 17.366 34.480 4.879 1.00 41.58 50 GLY B O 1
ATOM 1507 N N . ILE B 1 51 ? 17.457 36.460 3.793 1.00 39.37 51 ILE B N 1
ATOM 1508 C CA . ILE B 1 51 ? 17.492 35.870 2.452 1.00 39.60 51 ILE B CA 1
ATOM 1509 C C . ILE B 1 51 ? 18.859 35.248 2.169 1.00 40.82 51 ILE B C 1
ATOM 1510 O O . ILE B 1 51 ? 18.955 34.110 1.684 1.00 40.33 51 ILE B O 1
ATOM 1515 N N . ILE B 1 52 ? 19.909 36.010 2.475 1.00 40.88 52 ILE B N 1
ATOM 1516 C CA . ILE B 1 52 ? 21.271 35.496 2.523 1.00 41.04 52 ILE B CA 1
ATOM 1517 C C . ILE B 1 52 ? 21.618 35.021 3.940 1.00 41.76 52 ILE B C 1
ATOM 1518 O O . ILE B 1 52 ? 21.527 35.790 4.905 1.00 40.87 52 ILE B O 1
ATOM 1523 N N . THR B 1 53 ? 22.000 33.747 4.058 1.00 41.76 53 THR B N 1
ATOM 1524 C CA . THR B 1 53 ? 22.225 33.124 5.363 1.00 42.11 53 THR B CA 1
ATOM 1525 C C . THR B 1 53 ? 23.711 32.953 5.669 1.00 42.61 53 THR B C 1
ATOM 1526 O O . THR B 1 53 ? 24.098 32.746 6.826 1.00 43.27 53 THR B O 1
ATOM 1530 N N . GLY B 1 54 ? 24.544 33.040 4.636 1.00 41.81 54 GLY B N 1
ATOM 1531 C CA . GLY B 1 54 ? 25.982 32.906 4.819 1.00 40.99 54 GLY B CA 1
ATOM 1532 C C . GLY B 1 54 ? 26.753 32.789 3.523 1.00 41.18 54 GLY B C 1
ATOM 1533 O O . GLY B 1 54 ? 26.174 32.646 2.440 1.00 39.90 54 GLY B O 1
ATOM 1534 N N . ALA B 1 55 ? 28.073 32.865 3.638 1.00 41.26 55 ALA B N 1
ATOM 1535 C CA . ALA B 1 55 ? 28.959 32.458 2.558 1.00 41.35 55 ALA B CA 1
ATOM 1536 C C . ALA B 1 55 ? 29.791 31.307 3.064 1.00 40.57 55 ALA B C 1
ATOM 1537 O O . ALA B 1 55 ? 30.534 31.456 4.026 1.00 41.20 55 ALA B O 1
ATOM 1539 N N . ARG B 1 56 ? 29.639 30.155 2.420 1.00 40.28 56 ARG B N 1
ATOM 1540 C CA . ARG B 1 56 ? 30.295 28.927 2.843 1.00 39.47 56 ARG B CA 1
ATOM 1541 C C . ARG B 1 56 ? 30.842 28.178 1.631 1.00 38.59 56 ARG B C 1
ATOM 1542 O O . ARG B 1 56 ? 30.339 28.346 0.520 1.00 37.50 56 ARG B O 1
ATOM 1550 N N . ILE B 1 57 ? 31.880 27.368 1.841 1.00 37.87 57 ILE B N 1
ATOM 1551 C CA . ILE B 1 57 ? 32.312 26.435 0.808 1.00 36.83 57 ILE B CA 1
ATOM 1552 C C . ILE B 1 57 ? 31.345 25.269 0.764 1.00 37.04 57 ILE B C 1
ATOM 1553 O O . ILE B 1 57 ? 30.855 24.808 1.804 1.00 36.93 57 ILE B O 1
ATOM 1558 N N . ASP B 1 58 ? 31.058 24.803 -0.448 1.00 37.39 58 ASP B N 1
ATOM 1559 C CA . ASP B 1 58 ? 30.276 23.593 -0.619 1.00 36.98 58 ASP B CA 1
ATOM 1560 C C . ASP B 1 58 ? 31.174 22.367 -0.687 1.00 36.83 58 ASP B C 1
ATOM 1561 O O . ASP B 1 58 ? 32.288 22.412 -1.205 1.00 36.31 58 ASP B O 1
ATOM 1566 N N . VAL B 1 59 ? 30.676 21.272 -0.137 1.00 37.49 59 VAL B N 1
ATOM 1567 C CA . VAL B 1 59 ? 31.454 20.063 0.017 1.00 37.68 59 VAL B CA 1
ATOM 1568 C C . VAL B 1 59 ? 30.700 18.931 -0.667 1.00 37.41 59 VAL B C 1
ATOM 1569 O O . VAL B 1 59 ? 29.470 18.930 -0.704 1.00 38.65 59 VAL B O 1
ATOM 1573 N N . SER B 1 60 ? 31.430 17.982 -1.229 1.00 37.09 60 SER B N 1
ATOM 1574 C CA . SER B 1 60 ? 30.802 16.803 -1.805 1.00 38.28 60 SER B CA 1
ATOM 1575 C C . SER B 1 60 ? 30.934 15.617 -0.865 1.00 38.49 60 SER B C 1
ATOM 1576 O O . SER B 1 60 ? 32.043 15.153 -0.620 1.00 40.22 60 SER B O 1
ATOM 1579 N N . PRO B 1 61 ? 29.802 15.123 -0.336 1.00 38.82 61 PRO B N 1
ATOM 1580 C CA . PRO B 1 61 ? 29.828 13.988 0.582 1.00 39.38 61 PRO B CA 1
ATOM 1581 C C . PRO B 1 61 ? 30.404 12.734 -0.072 1.00 39.77 61 PRO B C 1
ATOM 1582 O O . PRO B 1 61 ? 31.120 11.976 0.575 1.00 39.67 61 PRO B O 1
ATOM 1586 N N . LYS B 1 62 ? 30.081 12.523 -1.344 1.00 40.84 62 LYS B N 1
ATOM 1587 C CA . LYS B 1 62 ? 30.565 11.370 -2.092 1.00 42.53 62 LYS B CA 1
ATOM 1588 C C . LYS B 1 62 ? 32.092 11.281 -2.050 1.00 42.97 62 LYS B C 1
ATOM 1589 O O . LYS B 1 62 ? 32.657 10.224 -1.733 1.00 43.82 62 LYS B O 1
ATOM 1595 N N . GLN B 1 63 ? 32.747 12.399 -2.358 1.00 42.33 63 GLN B N 1
ATOM 1596 C CA . GLN B 1 63 ? 34.201 12.480 -2.356 1.00 42.62 63 GLN B CA 1
ATOM 1597 C C . GLN B 1 63 ? 34.796 12.320 -0.958 1.00 42.18 63 GLN B C 1
ATOM 1598 O O . GLN B 1 63 ? 35.979 11.985 -0.805 1.00 43.25 63 GLN B O 1
ATOM 1604 N N . LEU B 1 64 ? 33.974 12.555 0.060 1.00 40.77 64 LEU B N 1
ATOM 1605 C CA . LEU B 1 64 ? 34.382 12.331 1.443 1.00 39.28 64 LEU B CA 1
ATOM 1606 C C . LEU B 1 64 ? 33.967 10.941 1.919 1.00 39.16 64 LEU B C 1
ATOM 1607 O O . LEU B 1 64 ? 34.063 10.625 3.111 1.00 37.91 64 LEU B O 1
ATOM 1612 N N . GLY B 1 65 ? 33.507 10.117 0.979 1.00 38.81 65 GLY B N 1
ATOM 1613 C CA . GLY B 1 65 ? 33.296 8.694 1.233 1.00 39.38 65 GLY B CA 1
ATOM 1614 C C . GLY B 1 65 ? 31.908 8.333 1.738 1.00 39.89 65 GLY B C 1
ATOM 1615 O O . GLY B 1 65 ? 31.692 7.229 2.244 1.00 40.84 65 GLY B O 1
ATOM 1616 N N . TYR B 1 66 ? 30.962 9.258 1.607 1.00 39.35 66 TYR B N 1
ATOM 1617 C CA . TYR B 1 66 ? 29.564 8.966 1.927 1.00 38.92 66 TYR B CA 1
ATOM 1618 C C . TYR B 1 66 ? 28.857 8.317 0.739 1.00 39.05 66 TYR B C 1
ATOM 1619 O O . TYR B 1 66 ? 28.211 8.988 -0.068 1.00 39.12 66 TYR B O 1
ATOM 1628 N N . ASP B 1 67 ? 29.000 6.999 0.651 1.00 38.86 67 ASP B N 1
ATOM 1629 C CA . ASP B 1 67 ? 28.472 6.215 -0.451 1.00 39.00 67 ASP B CA 1
ATOM 1630 C C . ASP B 1 67 ? 27.007 5.835 -0.247 1.00 38.24 67 ASP B C 1
ATOM 1631 O O . ASP B 1 67 ? 26.338 5.386 -1.178 1.00 37.92 67 ASP B O 1
ATOM 1636 N N . VAL B 1 68 ? 26.514 5.992 0.977 1.00 37.57 68 VAL B N 1
ATOM 1637 C CA . VAL B 1 68 ? 25.135 5.623 1.274 1.00 36.74 68 VAL B CA 1
ATOM 1638 C C . VAL B 1 68 ? 24.326 6.808 1.810 1.00 35.93 68 VAL B C 1
ATOM 1639 O O . VAL B 1 68 ? 24.284 7.067 3.018 1.00 36.82 68 VAL B O 1
ATOM 1643 N N . GLY B 1 69 ? 23.710 7.532 0.888 1.00 33.59 69 GLY B N 1
ATOM 1644 C CA . GLY B 1 69 ? 22.664 8.473 1.220 1.00 34.05 69 GLY B CA 1
ATOM 1645 C C . GLY B 1 69 ? 21.321 7.777 1.277 1.00 33.44 69 GLY B C 1
ATOM 1646 O O . GLY B 1 69 ? 21.028 6.882 0.481 1.00 33.62 69 GLY B O 1
ATOM 1647 N N . CYS B 1 70 ? 20.489 8.177 2.225 1.00 32.95 70 CYS B N 1
ATOM 1648 C CA . CYS B 1 70 ? 19.148 7.629 2.265 1.00 32.30 70 CYS B CA 1
ATOM 1649 C C . CYS B 1 70 ? 18.109 8.622 2.793 1.00 30.36 70 CYS B C 1
ATOM 1650 O O . CYS B 1 70 ? 18.429 9.550 3.529 1.00 30.39 70 CYS B O 1
ATOM 1653 N N . PHE B 1 71 ? 16.871 8.434 2.359 1.00 29.23 71 PHE B N 1
ATOM 1654 C CA . PHE B 1 71 ? 15.714 9.051 2.975 1.00 27.05 71 PHE B CA 1
ATOM 1655 C C . PHE B 1 71 ? 15.044 7.975 3.793 1.00 26.37 71 PHE B C 1
ATOM 1656 O O . PHE B 1 71 ? 14.881 6.849 3.325 1.00 26.73 71 PHE B O 1
ATOM 1664 N N . ILE B 1 72 ? 14.694 8.316 5.029 1.00 24.66 72 ILE B N 1
ATOM 1665 C CA . ILE B 1 72 ? 14.014 7.407 5.932 1.00 21.37 72 ILE B CA 1
ATOM 1666 C C . ILE B 1 72 ? 12.669 8.038 6.240 1.00 21.77 72 ILE B C 1
ATOM 1667 O O . ILE B 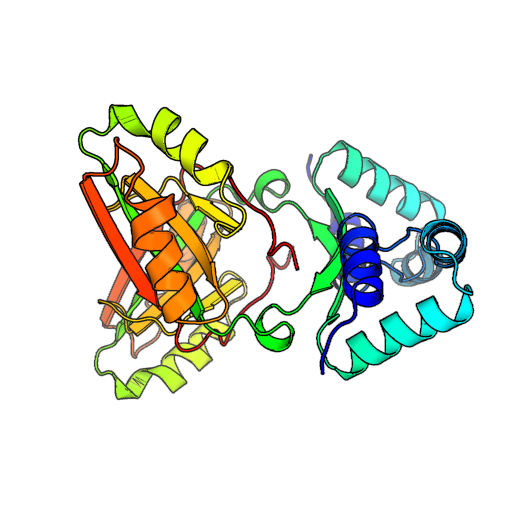1 72 ? 12.599 9.220 6.574 1.00 20.54 72 ILE B O 1
ATOM 1672 N N . GLY B 1 73 ? 11.592 7.277 6.065 1.00 21.46 73 GLY B N 1
ATOM 1673 C CA . GLY B 1 73 ? 10.281 7.711 6.547 1.00 21.70 73 GLY B CA 1
ATOM 1674 C C . GLY B 1 73 ? 10.024 7.098 7.912 1.00 21.59 73 GLY B C 1
ATOM 1675 O O . GLY B 1 73 ? 10.113 5.888 8.078 1.00 21.50 73 GLY B O 1
ATOM 1676 N N . ILE B 1 74 ? 9.724 7.929 8.900 1.00 23.55 74 ILE B N 1
ATOM 1677 C CA . ILE B 1 74 ? 9.516 7.451 10.270 1.00 23.92 74 ILE B CA 1
ATOM 1678 C C . ILE B 1 74 ? 8.029 7.409 10.555 1.00 25.10 74 ILE B C 1
ATOM 1679 O O . ILE B 1 74 ? 7.343 8.410 10.375 1.00 24.58 74 ILE B O 1
ATOM 1684 N N . ILE B 1 75 ? 7.531 6.240 10.962 1.00 26.84 75 ILE B N 1
ATOM 1685 C CA . ILE B 1 75 ? 6.187 6.125 11.519 1.00 29.33 75 ILE B CA 1
ATOM 1686 C C . ILE B 1 75 ? 6.211 5.952 13.054 1.00 29.68 75 ILE B C 1
ATOM 1687 O O . ILE B 1 75 ? 6.956 5.122 13.585 1.00 30.27 75 ILE B O 1
ATOM 1692 N N . LEU B 1 76 ? 5.391 6.742 13.749 1.00 29.50 76 LEU B N 1
ATOM 1693 C CA . LEU B 1 76 ? 5.404 6.822 15.212 1.00 28.13 76 LEU B CA 1
ATOM 1694 C C . LEU B 1 76 ? 4.246 6.043 15.817 1.00 29.39 76 LEU B C 1
ATOM 1695 O O . LEU B 1 76 ? 3.247 5.768 15.149 1.00 28.83 76 LEU B O 1
ATOM 1700 N N . LYS B 1 77 ? 4.368 5.722 17.104 1.00 31.00 77 LYS B N 1
ATOM 1701 C CA . LYS B 1 77 ? 3.363 4.921 17.790 1.00 31.55 77 LYS B CA 1
ATOM 1702 C C . LYS B 1 77 ? 2.061 5.690 17.924 1.00 31.85 77 LYS B C 1
ATOM 1703 O O . LYS B 1 77 ? 0.971 5.110 17.867 1.00 32.76 77 LYS B O 1
ATOM 1709 N N . SER B 1 78 ? 2.181 7.001 18.103 1.00 32.49 78 SER B N 1
ATOM 1710 C CA . SER B 1 78 ? 1.040 7.903 18.061 1.00 33.99 78 SER B CA 1
ATOM 1711 C C . SER B 1 78 ? 1.498 9.295 17.630 1.00 34.87 78 SER B C 1
ATOM 1712 O O . SER B 1 78 ? 2.632 9.699 17.897 1.00 36.28 78 SER B O 1
ATOM 1715 N N . ALA B 1 79 ? 0.625 10.019 16.939 1.00 36.03 79 ALA B N 1
ATOM 1716 C CA . ALA B 1 79 ? 1.060 11.114 16.067 1.00 35.94 79 ALA B CA 1
ATOM 1717 C C . ALA B 1 79 ? 1.485 12.341 16.859 1.00 35.74 79 ALA B C 1
ATOM 1718 O O . ALA B 1 79 ? 2.286 13.157 16.383 1.00 33.79 79 ALA B O 1
ATOM 1720 N N . LYS B 1 80 ? 0.949 12.453 18.074 1.00 36.78 80 LYS B N 1
ATOM 1721 C CA . LYS B 1 80 ? 1.307 13.526 19.002 1.00 37.62 80 LYS B CA 1
ATOM 1722 C C . LYS B 1 80 ? 2.782 13.491 19.393 1.00 37.18 80 LYS B C 1
ATOM 1723 O O . LYS B 1 80 ? 3.305 14.455 19.949 1.00 38.07 80 LYS B O 1
ATOM 1729 N N . ASP B 1 81 ? 3.443 12.380 19.078 1.00 37.66 81 ASP B N 1
ATOM 1730 C CA . ASP B 1 81 ? 4.810 12.110 19.519 1.00 38.38 81 ASP B CA 1
ATOM 1731 C C . ASP B 1 81 ? 5.868 12.843 18.691 1.00 37.48 81 ASP B C 1
ATOM 1732 O O . ASP B 1 81 ? 7.062 12.733 18.967 1.00 37.50 81 ASP B O 1
ATOM 1737 N N . TYR B 1 82 ? 5.421 13.594 17.686 1.00 37.53 82 TYR B N 1
ATOM 1738 C CA . TYR B 1 82 ? 6.302 14.229 16.701 1.00 36.96 82 TYR B CA 1
ATOM 1739 C C . TYR B 1 82 ? 7.368 15.181 17.265 1.00 37.63 82 TYR B C 1
ATOM 1740 O O . TYR B 1 82 ? 8.519 15.147 16.824 1.00 37.15 82 TYR B O 1
ATOM 1749 N N . PRO B 1 83 ? 6.989 16.064 18.211 1.00 38.47 83 PRO B N 1
ATOM 1750 C CA . PRO B 1 83 ? 7.989 16.955 18.801 1.00 37.66 83 PRO B CA 1
ATOM 1751 C C . PRO B 1 83 ? 9.099 16.240 19.571 1.00 37.35 83 PRO B C 1
ATOM 1752 O O . PRO B 1 83 ? 10.258 16.667 19.512 1.00 36.37 83 PRO B O 1
ATOM 1756 N N . SER B 1 84 ? 8.757 15.162 20.274 1.00 36.78 84 SER B N 1
ATOM 1757 C CA . SER B 1 84 ? 9.736 14.442 21.093 1.00 36.67 84 SER B CA 1
ATOM 1758 C C . SER B 1 84 ? 10.670 13.577 20.239 1.00 36.29 84 SER B C 1
ATOM 1759 O O . SER B 1 84 ? 11.860 13.475 20.515 1.00 35.96 84 SER B O 1
ATOM 1762 N N . ALA B 1 85 ? 10.123 12.949 19.204 1.00 36.46 85 ALA B N 1
ATOM 1763 C CA . ALA B 1 85 ? 10.932 12.165 18.278 1.00 35.58 85 ALA B CA 1
ATOM 1764 C C . ALA B 1 85 ? 11.883 13.066 17.499 1.00 34.32 85 ALA B C 1
ATOM 1765 O O . ALA B 1 85 ? 13.053 12.734 17.312 1.00 35.17 85 ALA B O 1
ATOM 1767 N N . LEU B 1 86 ? 11.382 14.211 17.053 1.00 32.94 86 LEU B N 1
ATOM 1768 C CA . LEU B 1 86 ? 12.224 15.192 16.371 1.00 32.37 86 LEU B CA 1
ATOM 1769 C C . LEU B 1 86 ? 13.425 15.603 17.217 1.00 32.58 86 LEU B C 1
ATOM 1770 O O . LEU B 1 86 ? 14.564 15.618 16.738 1.00 33.16 86 LEU B O 1
ATOM 1775 N N . ALA B 1 87 ? 13.162 15.942 18.476 1.00 32.96 87 ALA B N 1
ATOM 1776 C CA . ALA B 1 87 ? 14.206 16.335 19.415 1.00 32.47 87 ALA B CA 1
ATOM 1777 C C . ALA B 1 87 ? 15.317 15.289 19.558 1.00 32.56 87 ALA B C 1
ATOM 1778 O O . ALA B 1 87 ? 16.494 15.642 19.611 1.00 33.04 87 ALA B O 1
ATOM 1780 N N . LYS B 1 88 ? 14.944 14.009 19.625 1.00 32.24 88 LYS B N 1
ATOM 1781 C CA . LYS B 1 88 ? 15.926 12.922 19.667 1.00 32.76 88 LYS B CA 1
ATOM 1782 C C . LYS B 1 88 ? 16.708 12.755 18.357 1.00 32.98 88 LYS B C 1
ATOM 1783 O O . LYS B 1 88 ? 17.884 12.387 18.378 1.00 34.00 88 LYS B O 1
ATOM 1789 N N . LEU B 1 89 ? 16.059 12.995 17.220 1.00 32.57 89 LEU B N 1
ATOM 1790 C CA . LEU B 1 89 ? 16.708 12.777 15.933 1.00 32.22 89 LEU B CA 1
ATOM 1791 C C . LEU B 1 89 ? 17.715 13.868 15.645 1.00 33.10 89 LEU B C 1
ATOM 1792 O O . LEU B 1 89 ? 18.730 13.618 15.002 1.00 34.28 89 LEU B O 1
ATOM 1797 N N . GLU B 1 90 ? 17.427 15.085 16.098 1.00 34.20 90 GLU B N 1
ATOM 1798 C CA . GLU B 1 90 ? 18.223 16.242 15.700 1.00 34.73 90 GLU B CA 1
ATOM 1799 C C . GLU B 1 90 ? 19.586 16.236 16.384 1.00 34.83 90 GLU B C 1
ATOM 1800 O O . GLU B 1 90 ? 20.527 16.866 15.911 1.00 34.58 90 GLU B O 1
ATOM 1806 N N . SER B 1 91 ? 19.688 15.493 17.482 1.00 35.91 91 SER B N 1
ATOM 1807 C CA . SER B 1 91 ? 20.970 15.234 18.140 1.00 36.71 91 SER B CA 1
ATOM 1808 C C . SER B 1 91 ? 21.880 14.280 17.352 1.00 37.11 91 SER B C 1
ATOM 1809 O O . SER B 1 91 ? 23.066 14.149 17.655 1.00 37.90 91 SER B O 1
ATOM 1812 N N . LEU B 1 92 ? 21.323 13.616 16.348 1.00 36.34 92 LEU B N 1
ATOM 1813 C CA . LEU B 1 92 ? 22.093 12.719 15.508 1.00 36.43 92 LEU B CA 1
ATOM 1814 C C . LEU B 1 92 ? 22.690 13.484 14.346 1.00 36.80 92 LEU B C 1
ATOM 1815 O O . LEU B 1 92 ? 21.966 14.102 13.567 1.00 37.20 92 LEU B O 1
ATOM 1820 N N . ASP B 1 93 ? 24.013 13.426 14.218 1.00 37.67 93 ASP B N 1
ATOM 1821 C CA . ASP B 1 93 ? 24.712 14.202 13.199 1.00 37.89 93 ASP B CA 1
ATOM 1822 C C . ASP B 1 93 ? 24.604 13.581 11.817 1.00 36.00 93 ASP B C 1
ATOM 1823 O O . ASP B 1 93 ? 24.874 14.240 10.816 1.00 35.69 93 ASP B O 1
ATOM 1828 N N . GLU B 1 94 ? 24.205 12.316 11.764 1.00 34.66 94 GLU B N 1
ATOM 1829 C CA . GLU B 1 94 ? 24.030 11.634 10.484 1.00 33.94 94 GLU B CA 1
ATOM 1830 C C . GLU B 1 94 ? 22.703 12.009 9.811 1.00 32.22 94 GLU B C 1
ATOM 1831 O O . GLU B 1 94 ? 22.542 11.828 8.603 1.00 31.77 94 GLU B O 1
ATOM 1837 N N . VAL B 1 95 ? 21.768 12.543 10.601 1.00 30.53 95 VAL B N 1
ATOM 1838 C CA . VAL B 1 95 ? 20.563 13.182 10.081 1.00 27.01 95 VAL B CA 1
ATOM 1839 C C . VAL B 1 95 ? 20.855 14.596 9.598 1.00 27.26 95 VAL B C 1
ATOM 1840 O O . VAL B 1 95 ? 21.015 15.509 10.413 1.00 27.00 95 VAL B O 1
ATOM 1844 N N . THR B 1 96 ? 20.902 14.780 8.276 1.00 24.61 96 THR B N 1
ATOM 1845 C CA . THR B 1 96 ? 21.157 16.083 7.704 1.00 23.34 96 THR B CA 1
ATOM 1846 C C . THR B 1 96 ? 19.900 16.928 7.412 1.00 23.70 96 THR B C 1
ATOM 1847 O O . THR B 1 96 ? 19.983 18.151 7.283 1.00 24.17 96 THR B O 1
ATOM 1851 N N . GLU B 1 97 ? 18.735 16.298 7.324 1.00 21.57 97 GLU B N 1
ATOM 1852 C CA . GLU B 1 97 ? 17.523 17.033 6.991 1.00 20.66 97 GLU B CA 1
ATOM 1853 C C . GLU B 1 97 ? 16.332 16.334 7.597 1.00 19.85 97 GLU B C 1
ATOM 1854 O O . GLU B 1 97 ? 16.359 15.134 7.802 1.00 19.77 97 GLU B O 1
ATOM 1860 N N . ALA B 1 98 ? 15.266 17.071 7.857 1.00 19.51 98 ALA B N 1
ATOM 1861 C CA . ALA B 1 98 ? 14.069 1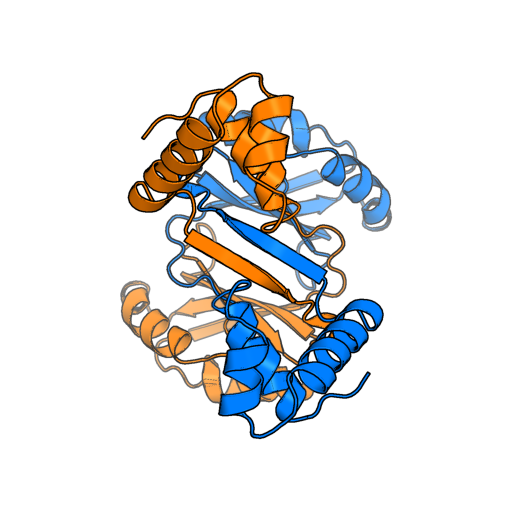6.442 8.400 1.00 21.37 98 ALA B CA 1
ATOM 1862 C C . ALA B 1 98 ? 12.874 17.263 8.014 1.00 22.44 98 ALA B C 1
ATOM 1863 O O . ALA B 1 98 ? 12.938 18.495 8.004 1.00 23.03 98 ALA B O 1
ATOM 1865 N N . TYR B 1 99 ? 11.788 16.575 7.684 1.00 23.16 99 TYR B N 1
ATOM 1866 C CA . TYR B 1 99 ? 10.600 17.228 7.192 1.00 24.57 99 TYR B CA 1
ATOM 1867 C C . TYR B 1 99 ? 9.374 16.637 7.848 1.00 25.90 99 TYR B C 1
ATOM 1868 O O . TYR B 1 99 ? 9.271 15.419 8.033 1.00 26.82 99 TYR B O 1
ATOM 1877 N N . TYR B 1 100 ? 8.442 17.517 8.180 1.00 26.32 100 TYR B N 1
ATOM 1878 C CA . TYR B 1 100 ? 7.067 17.147 8.436 1.00 26.29 100 TYR B CA 1
ATOM 1879 C C . TYR B 1 100 ? 6.320 17.248 7.118 1.00 26.10 100 TYR B C 1
ATOM 1880 O O . TYR B 1 100 ? 6.048 18.352 6.660 1.00 24.46 100 TYR B O 1
ATOM 1889 N N . THR B 1 101 ? 6.001 16.110 6.503 1.00 25.99 101 THR B N 1
ATOM 1890 C CA . THR B 1 101 ? 5.324 16.129 5.207 1.00 27.59 101 THR B CA 1
ATOM 1891 C C . THR B 1 101 ? 3.908 15.558 5.235 1.00 28.66 101 THR B C 1
ATOM 1892 O O . THR B 1 101 ? 3.346 15.231 6.281 1.00 28.30 101 THR B O 1
ATOM 1896 N N . THR B 1 102 ? 3.080 15.287 4.033 1.00 28.38 102 THR B N 1
ATOM 1897 C CA . THR B 1 102 ? 1.765 14.747 3.850 1.00 28.11 102 THR B CA 1
ATOM 1898 C C . THR B 1 102 ? 2.027 13.297 3.455 1.00 29.20 102 THR B C 1
ATOM 1899 O O . THR B 1 102 ? 3.180 12.939 3.243 1.00 30.27 102 THR B O 1
ATOM 1903 N N . GLY B 1 103 ? 1.159 12.695 3.364 1.00 30.57 103 GLY B N 1
ATOM 1904 C CA . GLY B 1 103 ? 1.312 11.261 3.065 1.00 29.69 103 GLY B CA 1
ATOM 1905 C C . GLY B 1 103 ? 1.487 10.356 4.271 1.00 31.26 103 GLY B C 1
ATOM 1906 O O . GLY B 1 103 ? 1.010 10.674 5.352 1.00 30.97 103 GLY B O 1
ATOM 1907 N N . HIS B 1 104 ? 2.182 9.227 4.088 1.00 33.14 104 HIS B N 1
ATOM 1908 C CA . HIS B 1 104 ? 2.167 8.116 5.064 1.00 33.84 104 HIS B CA 1
ATOM 1909 C C . HIS B 1 104 ? 2.986 8.332 6.346 1.00 32.30 104 HIS B C 1
ATOM 1910 O O . HIS B 1 104 ? 2.656 7.779 7.394 1.00 32.19 104 HIS B O 1
ATOM 1917 N N . TYR B 1 105 ? 4.071 9.100 6.254 1.00 30.65 105 TYR B N 1
ATOM 1918 C CA . TYR B 1 105 ? 5.073 9.148 7.321 1.00 26.79 105 TYR B CA 1
ATOM 1919 C C . TYR B 1 105 ? 4.778 10.306 8.256 1.00 27.03 105 TYR B C 1
ATOM 1920 O O . TYR B 1 105 ? 4.259 11.335 7.806 1.00 26.68 105 TYR B O 1
ATOM 1929 N N . SER B 1 106 ? 5.136 10.147 9.536 1.00 24.23 106 SER B N 1
ATOM 1930 C CA . SER B 1 106 ? 5.186 11.265 10.477 1.00 24.86 106 SER B CA 1
ATOM 1931 C C . SER B 1 106 ? 6.365 12.224 10.230 1.00 25.24 106 SER B C 1
ATOM 1932 O O . SER B 1 106 ? 6.193 13.451 10.196 1.00 22.33 106 SER B O 1
ATOM 1935 N N . ILE B 1 107 ? 7.566 11.661 10.099 1.00 25.05 107 ILE B N 1
ATOM 1936 C CA . ILE B 1 107 ? 8.767 12.456 9.860 1.00 25.30 107 ILE B CA 1
ATOM 1937 C C . ILE B 1 107 ? 9.501 11.833 8.698 1.00 25.68 107 ILE B C 1
ATOM 1938 O O . ILE B 1 107 ? 9.586 10.609 8.604 1.00 25.80 107 ILE B O 1
ATOM 1943 N N . PHE B 1 108 ? 10.008 12.678 7.806 1.00 25.51 108 PHE B N 1
ATOM 1944 C CA . PHE B 1 108 ? 10.757 12.236 6.639 1.00 25.12 108 PHE B CA 1
ATOM 1945 C C . PHE B 1 108 ? 12.144 12.880 6.719 1.00 24.83 108 PHE B C 1
ATOM 1946 O O . PHE B 1 108 ? 12.273 14.103 6.684 1.00 27.26 108 PHE B O 1
ATOM 1954 N N . ILE B 1 109 ? 13.173 12.055 6.866 1.00 24.09 109 ILE B N 1
ATOM 1955 C CA . ILE B 1 109 ? 14.525 12.530 7.160 1.00 23.14 109 ILE B CA 1
ATOM 1956 C C . ILE B 1 109 ? 15.505 12.038 6.105 1.00 23.23 109 ILE B C 1
ATOM 1957 O O . ILE B 1 109 ? 15.265 11.037 5.450 1.00 22.27 109 ILE B O 1
ATOM 1962 N N . LYS B 1 110 ? 16.606 12.765 5.941 1.00 24.79 110 LYS B N 1
ATOM 1963 C CA . LYS B 1 110 ? 17.773 12.274 5.214 1.00 25.54 110 LYS B CA 1
ATOM 1964 C C . LYS B 1 110 ? 18.876 11.916 6.197 1.00 26.93 110 LYS B C 1
ATOM 1965 O O . LYS B 1 110 ? 19.226 12.731 7.049 1.00 27.05 110 LYS B O 1
ATOM 1971 N N . VAL B 1 111 ? 19.415 10.701 6.098 1.00 28.60 111 VAL B N 1
ATOM 1972 C CA . VAL B 1 111 ? 20.697 10.422 6.726 1.00 30.67 111 VAL B CA 1
ATOM 1973 C C . VAL B 1 111 ? 21.799 10.178 5.710 1.00 32.12 111 VAL B C 1
ATOM 1974 O O . VAL B 1 111 ? 21.563 9.645 4.620 1.00 33.16 111 VAL B O 1
ATOM 1978 N N . MET B 1 112 ? 23.001 10.619 6.060 1.00 33.37 112 MET B N 1
ATOM 1979 C CA . MET B 1 112 ? 24.163 10.432 5.200 1.00 34.57 112 MET B CA 1
ATOM 1980 C C . MET B 1 112 ? 25.193 9.562 5.909 1.00 35.23 112 MET B C 1
ATOM 1981 O O . MET B 1 112 ? 25.593 9.852 7.033 1.00 34.72 112 MET B O 1
ATOM 1986 N N . CYS B 1 113 ? 25.591 8.478 5.247 1.00 36.96 113 CYS B N 1
ATOM 1987 C CA . CYS B 1 113 ? 26.374 7.407 5.868 1.00 37.60 113 CYS B CA 1
ATOM 1988 C C . CYS B 1 113 ? 27.491 6.978 4.929 1.00 37.48 113 CYS B C 1
ATOM 1989 O O . CYS B 1 113 ? 27.401 7.188 3.717 1.00 38.68 113 CYS B O 1
ATOM 1992 N N . ARG B 1 114 ? 28.534 6.360 5.471 1.00 38.17 114 ARG B N 1
ATOM 1993 C CA . ARG B 1 114 ? 29.654 5.929 4.636 1.00 39.26 114 ARG B CA 1
ATOM 1994 C C . ARG B 1 114 ? 29.435 4.568 3.983 1.00 38.97 114 ARG B C 1
ATOM 1995 O O . ARG B 1 114 ? 29.781 4.373 2.813 1.00 38.97 114 ARG B O 1
ATOM 2003 N N . SER B 1 115 ? 28.859 3.630 4.731 1.00 38.50 115 SER B N 1
ATOM 2004 C CA . SER B 1 115 ? 28.563 2.306 4.182 1.00 38.02 115 SER B CA 1
ATOM 2005 C C . SER B 1 115 ? 27.218 1.777 4.670 1.00 38.21 115 SER B C 1
ATOM 2006 O O . SER B 1 115 ? 26.623 2.335 5.594 1.00 38.22 115 SER B O 1
ATOM 2009 N N . ILE B 1 116 ? 26.747 0.686 4.069 1.00 38.60 116 ILE B N 1
ATOM 2010 C CA . ILE B 1 116 ? 25.552 0.028 4.591 1.00 38.84 116 ILE B CA 1
ATOM 2011 C C . ILE B 1 116 ? 25.789 -0.528 6.005 1.00 38.04 116 ILE B C 1
ATOM 2012 O O . ILE B 1 116 ? 24.859 -0.619 6.797 1.00 36.52 116 ILE B O 1
ATOM 2017 N N . ASP B 1 117 ? 27.036 -0.862 6.330 1.00 38.19 117 ASP B N 1
ATOM 2018 C CA . ASP B 1 117 ? 27.371 -1.339 7.675 1.00 38.57 117 ASP B CA 1
ATOM 2019 C C . ASP B 1 117 ? 27.161 -0.253 8.732 1.00 37.08 117 ASP B C 1
ATOM 2020 O O . ASP B 1 117 ? 26.503 -0.485 9.744 1.00 36.65 117 ASP B O 1
ATOM 2025 N N . ALA B 1 118 ? 27.722 0.931 8.474 1.00 36.15 118 ALA B N 1
ATOM 2026 C CA . ALA B 1 118 ? 27.387 2.158 9.195 1.00 34.30 118 ALA B CA 1
ATOM 2027 C C . ALA B 1 118 ? 25.883 2.447 9.268 1.00 33.61 118 ALA B C 1
ATOM 2028 O O . ALA B 1 118 ? 25.340 2.627 10.357 1.00 35.86 118 ALA B O 1
ATOM 2030 N N . LEU B 1 119 ? 25.211 2.496 8.123 1.00 32.63 119 LEU B N 1
ATOM 2031 C CA . LEU B 1 119 ? 23.764 2.760 8.099 1.00 32.04 119 LEU B CA 1
ATOM 2032 C C . LEU B 1 119 ? 22.967 1.783 8.949 1.00 31.80 119 LEU B C 1
ATOM 2033 O O . LEU B 1 119 ? 21.986 2.166 9.563 1.00 33.05 119 LEU B O 1
ATOM 2038 N N . GLN B 1 120 ? 23.375 0.519 8.958 1.00 31.99 120 GLN B N 1
ATOM 2039 C CA . GLN B 1 120 ? 22.728 -0.494 9.771 1.00 33.41 120 GLN B CA 1
ATOM 2040 C C . GLN B 1 120 ? 22.924 -0.199 11.260 1.00 34.36 120 GLN B C 1
ATOM 2041 O O . GLN B 1 120 ? 22.007 -0.356 12.057 1.00 35.47 120 GLN B O 1
ATOM 2047 N N . HIS B 1 121 ? 24.127 0.235 11.619 1.00 35.45 121 HIS B N 1
ATOM 2048 C CA . HIS B 1 121 ? 24.445 0.603 12.990 1.00 36.73 121 HIS B CA 1
ATOM 2049 C C . HIS B 1 121 ? 23.624 1.801 13.461 1.00 35.74 121 HIS B C 1
ATOM 2050 O O . HIS B 1 121 ? 23.174 1.834 14.604 1.00 35.92 121 HIS B O 1
ATOM 2057 N N . VAL B 1 122 ? 23.437 2.784 12.584 1.00 34.32 122 VAL B N 1
ATOM 2058 C CA . VAL B 1 122 ? 22.664 3.981 12.936 1.00 34.16 122 VAL B CA 1
ATOM 2059 C C . VAL B 1 122 ? 21.165 3.695 13.083 1.00 33.70 122 VAL B C 1
ATOM 2060 O O . VAL B 1 122 ? 20.552 4.095 14.074 1.00 33.78 122 VAL B O 1
ATOM 2064 N N . LEU B 1 123 ? 20.582 3.007 12.100 1.00 32.78 123 LEU B N 1
ATOM 2065 C CA . LEU B 1 123 ? 19.198 2.539 12.206 1.00 32.32 123 LEU B CA 1
ATOM 2066 C C . LEU B 1 123 ? 18.908 1.821 13.525 1.00 32.76 123 LEU B C 1
ATOM 2067 O O . LEU B 1 123 ? 17.993 2.199 14.258 1.00 32.74 123 LEU B O 1
ATOM 2072 N N . ILE B 1 124 ? 19.670 0.773 13.816 1.00 32.89 124 ILE B N 1
ATOM 2073 C CA . ILE B 1 124 ? 19.316 -0.096 14.928 1.00 33.06 124 ILE B CA 1
ATOM 2074 C C . ILE B 1 124 ? 19.637 0.603 16.243 1.00 33.62 124 ILE B C 1
ATOM 2075 O O . ILE B 1 124 ? 18.834 0.596 17.175 1.00 34.64 124 ILE B O 1
ATOM 2080 N N . ASN B 1 125 ? 20.796 1.252 16.287 1.00 34.55 125 ASN B N 1
ATOM 2081 C CA . ASN B 1 125 ? 21.373 1.724 17.539 1.00 34.35 125 ASN B CA 1
ATOM 2082 C C . ASN B 1 125 ? 21.004 3.156 17.901 1.00 34.26 125 ASN B C 1
ATOM 2083 O O . ASN B 1 125 ? 20.858 3.476 19.087 1.00 35.08 125 ASN B O 1
ATOM 2088 N N . LYS B 1 126 ? 20.854 4.012 16.892 1.00 32.71 126 LYS B N 1
ATOM 2089 C CA . LYS B 1 126 ? 20.607 5.433 17.131 1.00 33.30 126 LYS B CA 1
ATOM 2090 C C . LYS B 1 126 ? 19.185 5.893 16.787 1.00 32.83 126 LYS B C 1
ATOM 2091 O O . LYS B 1 126 ? 18.617 6.731 17.488 1.00 34.19 126 LYS B O 1
ATOM 2097 N N . ILE B 1 127 ? 18.615 5.364 15.709 1.00 31.29 127 ILE B N 1
ATOM 2098 C CA . ILE B 1 127 ? 17.303 5.824 15.248 1.00 28.74 127 ILE B CA 1
ATOM 2099 C C . ILE B 1 127 ? 16.156 4.985 15.816 1.00 28.27 127 ILE B C 1
ATOM 2100 O O . ILE B 1 127 ? 15.191 5.523 16.355 1.00 27.57 127 ILE B O 1
ATOM 2105 N N . GLN B 1 128 ? 16.264 3.668 15.695 1.00 28.39 128 GLN B N 1
ATOM 2106 C CA . GLN B 1 128 ? 15.184 2.775 16.112 1.00 29.35 128 GLN B CA 1
ATOM 2107 C C . GLN B 1 128 ? 15.146 2.540 17.619 1.00 30.33 128 GLN B C 1
ATOM 2108 O O . GLN B 1 128 ? 14.196 1.942 18.129 1.00 30.45 128 GLN B O 1
ATOM 2114 N N . THR B 1 129 ? 16.181 2.989 18.325 1.00 31.13 129 THR B N 1
ATOM 2115 C CA . THR B 1 129 ? 16.166 2.957 19.792 1.00 32.85 129 THR B CA 1
ATOM 2116 C C . THR B 1 129 ? 15.325 4.093 20.335 1.00 33.59 129 THR B C 1
ATOM 2117 O O . THR B 1 129 ? 14.958 4.081 21.505 1.00 36.00 129 THR B O 1
ATOM 2121 N N . ILE B 1 130 ? 15.019 5.072 19.488 1.00 32.50 130 ILE B N 1
ATOM 2122 C CA . ILE B 1 130 ? 14.102 6.136 19.874 1.00 31.97 130 ILE B CA 1
ATOM 2123 C C . ILE B 1 130 ? 12.717 5.550 20.146 1.00 33.81 130 ILE B C 1
ATOM 2124 O O . ILE B 1 130 ? 12.121 4.881 19.299 1.00 35.04 130 ILE B O 1
ATOM 2129 N N . ASP B 1 131 ? 12.209 5.814 21.338 1.00 34.33 131 ASP B N 1
ATOM 2130 C CA . ASP B 1 131 ? 11.121 5.036 21.911 1.00 34.20 131 ASP B CA 1
ATOM 2131 C C . ASP B 1 131 ? 9.748 5.358 21.295 1.00 33.18 131 ASP B C 1
ATOM 2132 O O . ASP B 1 131 ? 8.854 4.513 21.287 1.00 32.24 131 ASP B O 1
ATOM 2137 N N . GLU B 1 132 ? 9.586 6.573 20.777 1.00 33.27 132 GLU B N 1
ATOM 2138 C CA . GLU B 1 132 ? 8.360 6.969 20.061 1.00 33.71 132 GLU B CA 1
ATOM 2139 C C . GLU B 1 132 ? 8.134 6.254 18.719 1.00 33.21 132 GLU B C 1
ATOM 2140 O O . GLU B 1 132 ? 7.035 6.296 18.178 1.00 35.09 132 GLU B O 1
ATOM 2146 N N . ILE B 1 133 ? 9.162 5.604 18.189 1.00 32.46 133 ILE B N 1
ATOM 2147 C CA . ILE B 1 133 ? 9.189 5.210 16.777 1.00 32.00 133 ILE B CA 1
ATOM 2148 C C . ILE B 1 133 ? 8.669 3.778 16.586 1.00 32.54 133 ILE B C 1
ATOM 2149 O O . ILE B 1 133 ? 9.264 2.823 17.081 1.00 33.20 133 ILE B O 1
ATOM 2154 N N . GLN B 1 134 ? 7.551 3.635 15.879 1.00 32.52 134 GLN B N 1
ATOM 2155 C CA . GLN B 1 134 ? 6.964 2.321 15.632 1.00 33.56 134 GLN B CA 1
ATOM 2156 C C . GLN B 1 134 ? 7.779 1.595 14.580 1.00 33.21 134 GLN B C 1
ATOM 2157 O O . GLN B 1 134 ? 8.250 0.478 14.809 1.00 34.00 134 GLN B O 1
ATOM 2163 N N . SER B 1 135 ? 7.965 2.244 13.433 1.00 32.75 135 SER B N 1
ATOM 2164 C CA . SER B 1 135 ? 8.738 1.656 12.338 1.00 31.08 135 SER B CA 1
ATOM 2165 C C . SER B 1 135 ? 9.396 2.696 11.435 1.00 27.90 135 SER B C 1
ATOM 2166 O O . SER B 1 135 ? 8.933 3.824 11.322 1.00 27.15 135 SER B O 1
ATOM 2169 N N . THR B 1 136 ? 10.494 2.295 10.809 1.00 26.32 136 THR B N 1
ATOM 2170 C CA . THR B 1 136 ? 11.153 3.108 9.802 1.00 26.09 136 THR B CA 1
ATOM 2171 C C . THR B 1 136 ? 11.008 2.461 8.421 1.00 25.71 136 THR B C 1
ATOM 2172 O O . THR B 1 136 ? 10.832 1.247 8.310 1.00 26.20 136 THR B O 1
ATOM 2176 N N . GLU B 1 137 ? 11.057 3.273 7.372 1.00 25.65 137 GLU B N 1
ATOM 2177 C CA . GLU B 1 137 ? 11.172 2.762 5.991 1.00 24.49 137 GLU B CA 1
ATOM 2178 C C . GLU B 1 137 ? 12.234 3.573 5.295 1.00 22.99 137 GLU B C 1
ATOM 2179 O O . GLU B 1 137 ? 12.033 4.751 5.032 1.00 22.35 137 GLU B O 1
ATOM 2185 N N . THR B 1 138 ? 13.382 2.967 5.032 1.00 23.40 138 THR B N 1
ATOM 2186 C CA . THR B 1 138 ? 14.452 3.724 4.418 1.00 25.10 138 THR B CA 1
ATOM 2187 C C . THR B 1 138 ? 14.525 3.483 2.898 1.00 24.77 138 THR B C 1
ATOM 2188 O O . THR B 1 138 ? 14.456 2.341 2.430 1.00 23.36 138 THR B O 1
ATOM 2192 N N . LEU B 1 139 ? 14.592 4.589 2.156 1.00 24.92 139 LEU B N 1
ATOM 2193 C CA . LEU B 1 139 ? 14.792 4.599 0.704 1.00 24.28 139 LEU B CA 1
ATOM 2194 C C . LEU B 1 139 ? 16.249 4.922 0.384 1.00 24.49 139 LEU B C 1
ATOM 2195 O O . LEU B 1 139 ? 16.709 6.042 0.589 1.00 24.32 139 LEU B O 1
ATOM 2200 N N . ILE B 1 140 ? 16.974 3.942 -0.132 1.00 24.65 140 ILE B N 1
ATOM 2201 C CA . ILE B 1 140 ? 18.395 4.104 -0.366 1.00 22.74 140 ILE B CA 1
ATOM 2202 C C . ILE B 1 140 ? 18.673 4.707 -1.737 1.00 25.62 140 ILE B C 1
ATOM 2203 O O . ILE B 1 140 ? 18.147 4.243 -2.768 1.00 26.58 140 ILE B O 1
ATOM 2208 N N . VAL B 1 141 ? 19.493 5.758 -1.739 1.00 26.14 141 VAL B N 1
ATOM 2209 C CA . VAL B 1 141 ? 19.875 6.439 -2.957 1.00 25.26 141 VAL B CA 1
ATOM 2210 C C . VAL B 1 141 ? 20.927 5.619 -3.689 1.00 28.41 141 VAL B C 1
ATOM 2211 O O . VAL B 1 141 ? 21.976 5.263 -3.130 1.00 28.48 141 VAL B O 1
ATOM 2215 N N . LEU B 1 142 ? 20.631 5.305 -4.946 1.00 30.01 142 LEU B N 1
ATOM 2216 C CA . LEU B 1 142 ? 21.541 4.526 -5.758 1.00 29.74 142 LEU B CA 1
ATOM 2217 C C . LEU B 1 142 ? 22.202 5.481 -6.710 1.00 29.23 142 LEU B C 1
ATOM 2218 O O . LEU B 1 142 ? 23.333 5.272 -7.122 1.00 30.83 142 LEU B O 1
ATOM 2223 N N . GLN B 1 143 ? 21.493 6.563 -7.009 1.00 28.71 143 GLN B N 1
ATOM 2224 C CA . GLN B 1 143 ? 21.949 7.587 -7.931 1.00 28.99 143 GLN B CA 1
ATOM 2225 C C . GLN B 1 143 ? 21.327 8.909 -7.483 1.00 28.79 143 GLN B C 1
ATOM 2226 O O . GLN B 1 143 ? 20.164 8.950 -7.075 1.00 28.44 143 GLN B O 1
ATOM 2232 N N . ASN B 1 144 ? 22.109 9.981 -7.559 1.00 28.68 144 ASN B N 1
ATOM 2233 C CA . ASN B 1 144 ? 21.644 11.327 -7.270 1.00 27.56 144 ASN B CA 1
ATOM 2234 C C . ASN B 1 144 ? 22.052 12.322 -8.357 1.00 27.32 144 ASN B C 1
ATOM 2235 O O . ASN B 1 144 ? 22.891 13.186 -8.119 1.00 26.98 144 ASN B O 1
ATO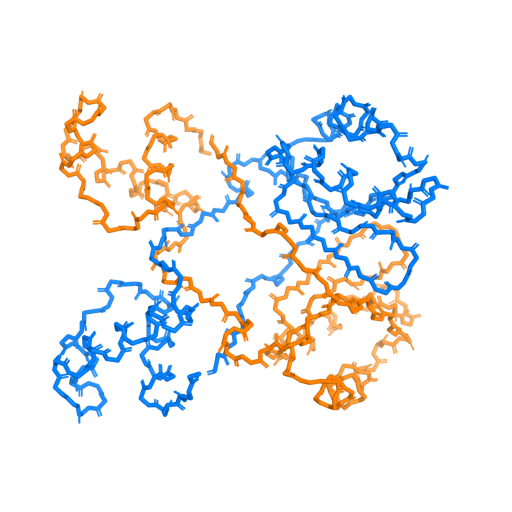M 2240 N N . PRO B 1 145 ? 21.439 12.216 -9.548 1.00 26.99 145 PRO B N 1
ATOM 2241 C CA . PRO B 1 145 ? 21.886 12.908 -10.762 1.00 27.29 145 PRO B CA 1
ATOM 2242 C C . PRO B 1 145 ? 21.658 14.432 -10.765 1.00 28.79 145 PRO B C 1
ATOM 2243 O O . PRO B 1 145 ? 22.460 15.166 -11.351 1.00 30.02 145 PRO B O 1
ATOM 2247 N N . ILE B 1 146 ? 20.574 14.894 -10.135 1.00 27.99 146 ILE B N 1
ATOM 2248 C CA . ILE B 1 146 ? 20.309 16.324 -9.968 1.00 25.19 146 ILE B CA 1
ATOM 2249 C C . ILE B 1 146 ? 20.461 16.742 -8.501 1.00 27.34 146 ILE B C 1
ATOM 2250 O O . ILE B 1 146 ? 19.783 16.222 -7.618 1.00 25.01 146 ILE B O 1
ATOM 2255 N N . MET B 1 147 ? 21.386 17.662 -8.253 1.00 30.67 147 MET B N 1
ATOM 2256 C CA . MET B 1 147 ? 21.467 18.371 -6.986 1.00 33.84 147 MET B CA 1
ATOM 2257 C C . MET B 1 147 ? 21.816 19.830 -7.259 1.00 34.59 147 MET B C 1
ATOM 2258 O O . MET B 1 147 ? 22.908 20.140 -7.744 1.00 34.97 147 MET B O 1
ATOM 2263 N N . ARG B 1 148 ? 20.872 20.717 -6.962 1.00 34.24 148 ARG B N 1
ATOM 2264 C CA . ARG B 1 148 ? 21.018 22.131 -7.264 1.00 33.39 148 ARG B CA 1
ATOM 2265 C C . ARG B 1 148 ? 20.046 22.944 -6.416 1.00 34.62 148 ARG B C 1
ATOM 2266 O O . ARG B 1 148 ? 19.538 22.464 -5.402 1.00 33.76 148 ARG B O 1
ATOM 2274 N N . THR B 1 149 ? 19.794 24.176 -6.844 1.00 36.52 149 THR B N 1
ATOM 2275 C CA . THR B 1 149 ? 19.331 25.238 -5.971 1.00 37.87 149 THR B CA 1
ATOM 2276 C C . THR B 1 149 ? 18.089 25.860 -6.619 1.00 38.45 149 THR B C 1
ATOM 2277 O O . THR B 1 149 ? 17.904 25.732 -7.829 1.00 38.24 149 THR B O 1
ATOM 2281 N N . ILE B 1 150 ? 17.228 26.510 -5.838 1.00 39.28 150 ILE B N 1
ATOM 2282 C CA . ILE B 1 150 ? 16.273 27.457 -6.432 1.00 40.57 150 ILE B CA 1
ATOM 2283 C C . ILE B 1 150 ? 17.011 28.477 -7.301 1.00 42.51 150 ILE B C 1
ATOM 2284 O O . ILE B 1 150 ? 18.070 28.974 -6.922 1.00 42.02 150 ILE B O 1
ATOM 2289 N N . LYS B 1 151 ? 16.464 28.773 -8.475 1.00 45.16 151 LYS B N 1
ATOM 2290 C CA . LYS B 1 151 ? 17.066 29.778 -9.349 1.00 48.40 151 LYS B CA 1
ATOM 2291 C C . LYS B 1 151 ? 16.277 31.098 -9.317 1.00 50.34 151 LYS B C 1
ATOM 2292 O O . LYS B 1 151 ? 15.415 31.326 -10.169 1.00 51.66 151 LYS B O 1
ATOM 2294 N N . PRO B 1 152 ? 16.572 31.971 -8.330 1.00 51.91 152 PRO B N 1
ATOM 2295 C CA . PRO B 1 152 ? 15.698 33.100 -7.983 1.00 52.87 152 PRO B CA 1
ATOM 2296 C C . PRO B 1 152 ? 15.778 34.247 -8.990 1.00 53.18 152 PRO B C 1
ATOM 2297 O O . PRO B 1 152 ? 14.790 34.960 -9.189 1.00 53.99 152 PRO B O 1
#

Secondary structure (DSSP, 8-state):
----HHHHHHHHHHHH-TTS-HHHHHHHHTS-HHHHHHHHHHHHHHTSEEEEEEEE-TTTTT--EEEEEEEEESSGGGHHHHHHHHHT-TTEEEEEEESSS-SEEEEEEES-HHHHHHHIIIIITTSTTEEEEEEEE-SEEEEE-----/----HHHHHHHHHHHH-TTS-HHHHHHHHTS-HHHHHHHHHHHHHHTSEEEEEEEE-TGGGT--EEEEEEEEESSGGGHHHHHHHHHT-TTEEEEEE-SSS-SEEEEEEESSHHHHHHHIIIIITTSTTEEEEEEEEEEEEEEE-----

InterPro domains:
  IPR000485 AsnC-type HTH domain [PR00033] (6-22)
  IPR000485 AsnC-type HTH domain [PR00033] (22-33)
  IPR000485 AsnC-type HTH domain [PR00033] (33-52)
  IPR000485 AsnC-type HTH domain [PS50956] (6-67)
  IPR011008 Dimeric alpha-beta barrel [SSF54909] (68-152)
  IPR011991 ArsR-like helix-turn-helix domain [cd00090] (5-56)
  IPR019885 Transcription regulator HTH, AsnC-type, conserved site [PS00519] (24-50)
  IPR019887 Transcription regulator AsnC/Lrp, ligand binding domain [PF01037] (70-149)
  IPR019888 Transcription regulator AsnC-like [SM00344] (6-113)
  IPR036388 Winged helix-like DNA-binding domain superfamily [G3DSA:1.10.10.10] (1-57)
  IPR036390 Winged helix DNA-binding domain superfamily [SSF46785] (4-66)